Protein AF-0000000070936054 (afdb_homodimer)

pLDDT: mean 93.54, std 8.5, range [39.75, 98.81]

Organism: Ixodes scapularis (NCBI:txid6945)

Secondary structure (DSSP, 8-state):
-EEEEEEEE--SSEEEEEEEEEETTEEEEEEEEEEE--TTS-HHHHHHHHHHHHHHHHHHH--SEEEEE-----S-HHHHHHHHHHHHHHHHHHHHTT-EEEEE-HHHHHHHHHS-TT--HHHHHHHHHHHSTT-TT---HHHHHHHHHHHHHHHS---/-EEEEEEEE--SSEEEEEEEEEETTEEEEEEEEEEE--TTS-HHHHHHHHHHHHHHHHHHH--SEEEEE-----S-HHHHHHHHHHHHHHHHHHHHTT-EEEEE-HHHHHHHHHS-TT--HHHHHHHHHHHSTT-TT---HHHHHHHHHHHHHHHS---

Nearest PDB structures (foldseek):
  7xhj-assembly1_A  TM=9.547E-01  e=7.126E-17  Deinococcus radiodurans R1 = ATCC 13939 = DSM 20539
  6lw3-assembly1_B  TM=9.302E-01  e=5.783E-16  Pseudomonas aeruginosa
  6s16-assembly1_B  TM=9.308E-01  e=2.031E-15  Thermus thermophilus HB8
  4ep4-assembly1_B  TM=8.624E-01  e=2.290E-15  Thermus thermophilus HB8
  4ld0-assembly1_B  TM=9.092E-01  e=2.034E-13  Thermus thermophilus HB8

Solvent-accessible surface area (backbone atoms only — not comparable to full-atom values): 16355 Å² total; per-residue (Å²): 116,78,46,32,26,34,4,34,32,78,35,60,55,55,20,9,28,16,36,33,32,33,47,83,88,44,72,39,60,74,50,68,43,72,47,74,45,63,90,86,50,56,66,32,49,43,39,17,52,49,45,57,57,51,46,52,52,44,71,70,66,57,46,61,31,34,26,33,64,58,83,74,70,55,93,53,45,68,62,36,36,45,43,17,22,32,43,16,23,48,31,16,54,40,23,66,72,68,36,48,76,44,74,36,50,63,44,54,39,29,24,67,66,66,71,33,55,81,59,51,72,67,51,49,50,54,36,47,35,70,75,27,64,84,40,76,79,67,77,53,65,45,30,40,50,2,41,45,37,21,51,38,57,73,69,46,83,77,125,116,78,44,32,26,33,4,33,32,77,34,60,56,53,20,9,29,17,38,33,31,34,48,80,89,43,70,39,58,73,51,68,44,72,48,73,43,61,89,87,51,56,67,31,50,43,38,18,51,50,43,57,56,51,46,53,51,42,70,71,68,57,48,60,32,35,27,34,63,58,84,74,68,56,92,51,45,69,64,36,38,47,42,18,22,32,42,15,24,48,32,16,54,40,23,66,71,68,36,49,79,46,75,39,50,64,45,56,38,30,25,66,64,64,73,32,55,82,59,51,71,67,51,51,47,54,35,46,36,69,77,28,63,84,39,75,80,67,78,52,64,44,29,41,51,1,41,45,38,21,50,37,59,74,69,45,82,76,123

Foldseek 3Di:
DKAKEWFWEFDLAKIKIFIWIDDPHDIAGDDIDIDGDDPPDDSVVSLVSVLVVVLVVCVVPVHQAYEYEDDDCDPDNVRSVRSVSRVVSNVVSCVVSPHHYYYDYQQLLCCVQQVGSPDDLVSLLVSLCVRYPPSVPPDDSNNSSRSSRRVSVVVPPPD/DKAKEWFWEFDLAKIKIFIWIDDPHAIAGDDIDIDGDDPPDDSVVSLVSVLVVVLVVCVVPVGQAYEYEDDDCDPDNVRSVRSVSRVVSNVVSCVVSPHHYYYDYQQLLCCQQQVGSPDDLVSLLVSLCVRYPPSVPPDDSNNSSRSSRRVSVVVPPPD

InterPro domains:
  IPR002176 Crossover junction endodeoxyribonuclease RuvC [MF_00034] (3-156)
  IPR002176 Crossover junction endodeoxyribonuclease RuvC [PF02075] (5-152)
  IPR002176 Crossover junction endodeoxyribonuclease RuvC [PR00696] (6-19)
  IPR002176 Crossover junction endodeoxyribonuclease RuvC [PR00696] (63-79)
  IPR002176 Crossover junction endodeoxyribonuclease RuvC [PR00696] (85-101)
  IPR002176 Crossover junction endodeoxyribonuclease RuvC [PR00696] (109-128)
  IPR002176 Crossover junction endodeoxyribonuclease RuvC [PR00696] (141-153)
  IPR002176 Crossover junction endodeoxyribonuclease RuvC [PTHR30194] (3-158)
  IPR002176 Crossover junction endodeoxyribonuclease RuvC [TIGR00228] (5-153)
  IPR002176 Crossover junction endodeoxyribonuclease RuvC [cd16962] (5-154)
  IPR012337 Ribonuclease H-like superfamily [SSF53098] (3-156)
  IPR036397 Ribonuclease H superfamily [G3DSA:3.30.420.10] (3-158)

Radius of gyration: 21.55 Å; Cα contacts (8 Å, |Δi|>4): 686; chains: 2; bounding box: 37×68×38 Å

Sequence (318 aa):
VIMIVLGIDPALGSLGWAVVAKETAKLKYLASGIIKTNSKDEIHHRLAFINSTLEKVILEYQPNMAAIEETFVNTNSVTSLKLGYARGAIMSLIGRYNLGLREFKPNTVKKTVTGYGHAEKDQILHMIKLLLPGTSLITNSDEADSVAIAYTYLVTKNYVIMIVLGIDPALGSLGWAVVAKETAKLKYLASGIIKTNSKDEIHHRLAFINSTLEKVILEYQPNMAAIEETFVNTNSVTSLKLGYARGAIMSLIGRYNLGLREFKPNTVKKTVTGYGHAEKDQILHMIKLLLPGTSLITNSDEADSVAIAYTYLVTKNY

Structure (mmCIF, N/CA/C/O backbone):
data_AF-0000000070936054-model_v1
#
loop_
_entity.id
_entity.type
_entity.pdbx_description
1 polymer 'Crossover junction endodeoxyribonuclease ruvC, putative'
#
loop_
_atom_site.group_PDB
_atom_site.id
_atom_site.type_symbol
_atom_site.label_atom_id
_atom_site.label_alt_id
_atom_site.label_comp_id
_atom_site.label_asym_id
_atom_site.label_entity_id
_atom_site.label_seq_id
_atom_site.pdbx_PDB_ins_code
_atom_site.Cartn_x
_atom_site.Cartn_y
_atom_site.Cartn_z
_atom_site.occupancy
_atom_site.B_iso_or_equiv
_atom_site.auth_seq_id
_atom_site.auth_comp_id
_atom_site.auth_asym_id
_atom_site.auth_atom_id
_atom_site.pdbx_PDB_model_num
ATOM 1 N N . VAL A 1 1 ? -9.711 -27.719 10.695 1 72.56 1 VAL A N 1
ATOM 2 C CA . VAL A 1 1 ? -9.578 -26.266 10.773 1 72.56 1 VAL A CA 1
ATOM 3 C C . VAL A 1 1 ? -9.156 -25.703 9.414 1 72.56 1 VAL A C 1
ATOM 5 O O . VAL A 1 1 ? -8.227 -26.234 8.789 1 72.56 1 VAL A O 1
ATOM 8 N N . ILE A 1 2 ? -10.023 -24.875 8.688 1 90.38 2 ILE A N 1
ATOM 9 C CA . ILE A 1 2 ? -9.773 -24.359 7.348 1 90.38 2 ILE A CA 1
ATOM 10 C C . ILE A 1 2 ? -8.938 -23.094 7.434 1 90.38 2 ILE A C 1
ATOM 12 O O . ILE A 1 2 ? -9.227 -22.203 8.25 1 90.38 2 ILE A O 1
ATOM 16 N N . MET A 1 3 ? -7.789 -23.156 6.812 1 95.06 3 MET A N 1
ATOM 17 C CA . MET A 1 3 ? -6.953 -21.953 6.691 1 95.06 3 MET A CA 1
ATOM 18 C C . MET A 1 3 ? -7.105 -21.328 5.309 1 95.06 3 MET A C 1
ATOM 20 O O . MET A 1 3 ? -6.898 -22 4.293 1 95.06 3 MET A O 1
ATOM 24 N N . ILE A 1 4 ? -7.5 -20.078 5.266 1 97.75 4 ILE A N 1
ATOM 25 C CA . ILE A 1 4 ? -7.648 -19.359 4.008 1 97.75 4 ILE A CA 1
ATOM 26 C C . ILE A 1 4 ? -6.555 -18.297 3.887 1 97.75 4 ILE A C 1
ATOM 28 O O . ILE A 1 4 ? -6.375 -17.484 4.793 1 97.75 4 ILE A O 1
ATOM 32 N N . VAL A 1 5 ? -5.844 -18.328 2.789 1 98.25 5 VAL A N 1
ATOM 33 C CA . VAL A 1 5 ? -4.727 -17.422 2.578 1 98.25 5 VAL A CA 1
ATOM 34 C C . VAL A 1 5 ? -4.992 -16.547 1.349 1 98.25 5 VAL A C 1
ATOM 36 O O . VAL A 1 5 ? -5.465 -17.047 0.323 1 98.25 5 VAL A O 1
ATOM 39 N N . LEU A 1 6 ? -4.742 -15.266 1.523 1 98.81 6 LEU A N 1
ATOM 40 C CA . LEU A 1 6 ? -4.773 -14.312 0.42 1 98.81 6 LEU A CA 1
ATOM 41 C C . LEU A 1 6 ? -3.369 -14.039 -0.105 1 98.81 6 LEU A C 1
ATOM 43 O O . LEU A 1 6 ? -2.555 -13.414 0.579 1 98.81 6 LEU A O 1
ATOM 47 N N . GLY A 1 7 ? -3.023 -14.586 -1.273 1 98.69 7 GLY A N 1
ATOM 48 C CA . GLY A 1 7 ? -1.787 -14.258 -1.965 1 98.69 7 GLY A CA 1
ATOM 49 C C . GLY A 1 7 ? -1.9 -13.016 -2.836 1 98.69 7 GLY A C 1
ATOM 50 O O . GLY A 1 7 ? -2.865 -12.867 -3.588 1 98.69 7 GLY A O 1
ATOM 51 N N . ILE A 1 8 ? -0.893 -12.141 -2.746 1 98.69 8 ILE A N 1
ATOM 52 C CA . ILE A 1 8 ? -0.946 -10.883 -3.488 1 98.69 8 ILE A CA 1
ATOM 53 C C . ILE A 1 8 ? 0.376 -10.656 -4.219 1 98.69 8 ILE A C 1
ATOM 55 O O . ILE A 1 8 ? 1.45 -10.859 -3.645 1 98.69 8 ILE A O 1
ATOM 59 N N . ASP A 1 9 ? 0.354 -10.359 -5.43 1 96.69 9 ASP A N 1
ATOM 60 C CA . ASP A 1 9 ? 1.466 -9.844 -6.227 1 96.69 9 ASP A CA 1
ATOM 61 C C . ASP A 1 9 ? 1.307 -8.352 -6.492 1 96.69 9 ASP A C 1
ATOM 63 O O . ASP A 1 9 ? 0.718 -7.953 -7.5 1 96.69 9 ASP A O 1
ATOM 67 N N . PRO A 1 10 ? 1.955 -7.566 -5.617 1 96.25 10 PRO A N 1
ATOM 68 C CA . PRO A 1 10 ? 1.694 -6.125 -5.656 1 96.25 10 PRO A CA 1
ATOM 69 C C . PRO A 1 10 ? 2.242 -5.457 -6.914 1 96.25 10 PRO A C 1
ATOM 71 O O . PRO A 1 10 ? 3.381 -5.723 -7.312 1 96.25 10 PRO A O 1
ATOM 74 N N . ALA A 1 11 ? 1.429 -4.594 -7.508 1 93.25 11 ALA A N 1
ATOM 75 C CA . ALA A 1 11 ? 1.796 -3.76 -8.648 1 93.25 11 ALA A CA 1
ATOM 76 C C . ALA A 1 11 ? 0.828 -2.592 -8.812 1 93.25 11 ALA A C 1
ATOM 78 O O . ALA A 1 11 ? -0.365 -2.721 -8.523 1 93.25 11 ALA A O 1
ATOM 79 N N . LEU A 1 12 ? 1.423 -1.539 -9.32 1 94.19 12 LEU A N 1
ATOM 80 C CA . LEU A 1 12 ? 0.563 -0.38 -9.539 1 94.19 12 LEU A CA 1
ATOM 81 C C . LEU A 1 12 ? -0.293 -0.56 -10.789 1 94.19 12 LEU A C 1
ATOM 83 O O . LEU A 1 12 ? -1.483 -0.239 -10.781 1 94.19 12 LEU A O 1
ATOM 87 N N . GLY A 1 13 ? 0.263 -1.124 -11.805 1 94.94 13 GLY A N 1
ATOM 88 C CA . GLY A 1 13 ? -0.429 -1.228 -13.078 1 94.94 13 GLY A CA 1
ATOM 89 C C . GLY A 1 13 ? -1.352 -2.428 -13.164 1 94.94 13 GLY A C 1
ATOM 90 O O . GLY A 1 13 ? -2.461 -2.33 -13.695 1 94.94 13 GLY A O 1
ATOM 91 N N . SER A 1 14 ? -0.871 -3.553 -12.672 1 96.25 14 SER A N 1
ATOM 92 C CA . SER A 1 14 ? -1.622 -4.805 -12.719 1 96.25 14 SER A CA 1
ATOM 93 C C . SER A 1 14 ? -1.33 -5.672 -11.5 1 96.25 14 SER A C 1
ATOM 95 O O . SER A 1 14 ? -0.383 -6.457 -11.5 1 96.25 14 SER A O 1
ATOM 97 N N . LEU A 1 15 ? -2.186 -5.629 -10.492 1 97.38 15 LEU A N 1
ATOM 98 C CA . LEU A 1 15 ? -2.01 -6.379 -9.25 1 97.38 15 LEU A CA 1
ATOM 99 C C . LEU A 1 15 ? -2.713 -7.73 -9.336 1 97.38 15 LEU A C 1
ATOM 101 O O . LEU A 1 15 ? -3.895 -7.801 -9.688 1 97.38 15 LEU A O 1
ATOM 105 N N . GLY A 1 16 ? -1.988 -8.781 -9.047 1 98 16 GLY A N 1
ATOM 106 C CA . GLY A 1 16 ? -2.59 -10.102 -8.953 1 98 16 GLY A CA 1
ATOM 107 C C . GLY A 1 16 ? -2.984 -10.477 -7.535 1 98 16 GLY A C 1
ATOM 108 O O . GLY A 1 16 ? -2.293 -10.125 -6.578 1 98 16 GLY A O 1
ATOM 109 N N . TRP A 1 17 ? -4.117 -11.18 -7.395 1 98.75 17 TRP A N 1
ATOM 110 C CA . TRP A 1 17 ? -4.535 -11.703 -6.102 1 98.75 17 TRP A CA 1
ATOM 111 C C . TRP A 1 17 ? -5.121 -13.109 -6.254 1 98.75 17 TRP A C 1
ATOM 113 O O . TRP A 1 17 ? -5.598 -13.477 -7.328 1 98.75 17 TRP A O 1
ATOM 123 N N . ALA A 1 18 ? -4.984 -13.906 -5.188 1 98.75 18 ALA A N 1
ATOM 124 C CA . ALA A 1 18 ? -5.539 -15.258 -5.168 1 98.75 18 ALA A CA 1
ATOM 125 C C . ALA A 1 18 ? -5.926 -15.672 -3.75 1 98.75 18 ALA A C 1
ATOM 127 O O . ALA A 1 18 ? -5.246 -15.32 -2.785 1 98.75 18 ALA A O 1
ATOM 128 N N . VAL A 1 19 ? -7.02 -16.344 -3.635 1 98.69 19 VAL A N 1
ATOM 129 C CA . VAL A 1 19 ? -7.465 -16.922 -2.373 1 98.69 19 VAL A CA 1
ATOM 130 C C . VAL A 1 19 ? -7.406 -18.453 -2.455 1 98.69 19 VAL A C 1
ATOM 132 O O . VAL A 1 19 ? -8.039 -19.062 -3.322 1 98.69 19 VAL A O 1
ATOM 135 N N . VAL A 1 20 ? -6.613 -19.031 -1.619 1 98.12 20 VAL A N 1
ATOM 136 C CA . VAL A 1 20 ? -6.43 -20.484 -1.549 1 98.12 20 VAL A CA 1
ATOM 137 C C . VAL A 1 20 ? -6.668 -20.953 -0.12 1 98.12 20 VAL A C 1
ATOM 139 O O . VAL A 1 20 ? -6.266 -20.297 0.84 1 98.12 20 VAL A O 1
ATOM 142 N N . ALA A 1 21 ? -7.281 -22.078 -0.031 1 97.31 21 ALA A N 1
ATOM 143 C CA . ALA A 1 21 ? -7.59 -22.641 1.284 1 97.31 21 ALA A CA 1
ATOM 144 C C . ALA A 1 21 ? -6.891 -23.984 1.491 1 97.31 21 ALA A C 1
ATOM 146 O O . ALA A 1 21 ? -6.523 -24.656 0.523 1 97.31 21 ALA A O 1
ATOM 147 N N . LYS A 1 22 ? -6.664 -24.219 2.686 1 95.38 22 LYS A N 1
ATOM 148 C CA . LYS A 1 22 ? -6.203 -25.531 3.105 1 95.38 22 LYS A CA 1
ATOM 149 C C . LYS A 1 22 ? -7.129 -26.125 4.16 1 95.38 22 LYS A C 1
ATOM 151 O O . LYS A 1 22 ? -7.363 -25.516 5.207 1 95.38 22 LYS A O 1
ATOM 156 N N . GLU A 1 23 ? -7.703 -27.203 3.781 1 91.62 23 GLU A N 1
ATOM 157 C CA . GLU A 1 23 ? -8.523 -28 4.684 1 91.62 23 GLU A CA 1
ATOM 158 C C . GLU A 1 23 ? -7.879 -29.359 4.957 1 91.62 23 GLU A C 1
ATOM 160 O O . GLU A 1 23 ? -7.734 -30.172 4.047 1 91.62 23 GLU A O 1
ATOM 165 N N . THR A 1 24 ? -7.652 -29.547 6.223 1 86.56 24 THR A N 1
ATOM 166 C CA . THR A 1 24 ? -6.914 -30.75 6.594 1 86.56 24 THR A CA 1
ATOM 167 C C . THR A 1 24 ? -5.629 -30.859 5.785 1 86.56 24 THR A C 1
ATOM 169 O O . THR A 1 24 ? -4.699 -30.062 5.965 1 86.56 24 THR A O 1
ATOM 172 N N . ALA A 1 25 ? -5.422 -31.562 4.832 1 83.44 25 ALA A N 1
ATOM 173 C CA . ALA A 1 25 ? -4.188 -31.703 4.066 1 83.44 25 ALA A CA 1
ATOM 174 C C . ALA A 1 25 ? -4.418 -31.406 2.588 1 83.44 25 ALA A C 1
ATOM 176 O O . ALA A 1 25 ? -3.494 -31.5 1.777 1 83.44 25 ALA A O 1
ATOM 177 N N . LYS A 1 26 ? -5.574 -30.938 2.412 1 92.12 26 LYS A N 1
ATOM 178 C CA . LYS A 1 26 ? -5.895 -30.703 1.007 1 92.12 26 LYS A CA 1
ATOM 179 C C . LYS A 1 26 ? -5.945 -29.219 0.692 1 92.12 26 LYS A C 1
ATOM 181 O O . LYS A 1 26 ? -6.551 -28.438 1.434 1 92.12 26 LYS A O 1
ATOM 186 N N . LEU A 1 27 ? -5.348 -28.844 -0.36 1 95.5 27 LEU A N 1
ATOM 187 C CA . LEU A 1 27 ? -5.375 -27.469 -0.847 1 95.5 27 LEU A CA 1
ATOM 188 C C . LEU A 1 27 ? -6.547 -27.25 -1.797 1 95.5 27 LEU A C 1
ATOM 190 O O . LEU A 1 27 ? -6.863 -28.125 -2.607 1 95.5 27 LEU A O 1
ATOM 194 N N . LYS A 1 28 ? -7.141 -26.109 -1.653 1 95.88 28 LYS A N 1
ATOM 195 C CA . LYS A 1 28 ? -8.273 -25.766 -2.508 1 95.88 28 LYS A CA 1
ATOM 196 C C . LYS A 1 28 ? -8.141 -24.344 -3.055 1 95.88 28 LYS A C 1
ATOM 198 O O . LYS A 1 28 ? -7.984 -23.391 -2.291 1 95.88 28 LYS A O 1
ATOM 203 N N . TYR A 1 29 ? -8.203 -24.297 -4.355 1 97.38 29 TYR A N 1
ATOM 204 C CA . TYR A 1 29 ? -8.297 -23.016 -5.031 1 97.38 29 TYR A CA 1
ATOM 205 C C . TYR A 1 29 ? -9.695 -22.438 -4.91 1 97.38 29 TYR A C 1
ATOM 207 O O . TYR A 1 29 ? -10.68 -23.109 -5.23 1 97.38 29 TYR A O 1
ATOM 215 N N . LEU A 1 30 ? -9.805 -21.203 -4.438 1 97.69 30 LEU A N 1
ATOM 216 C CA . LEU A 1 30 ? -11.125 -20.609 -4.262 1 97.69 30 LEU A CA 1
ATOM 217 C C . LEU A 1 30 ? -11.398 -19.562 -5.344 1 97.69 30 LEU A C 1
ATOM 219 O O . LEU A 1 30 ? -12.453 -19.609 -5.988 1 97.69 30 LEU A O 1
ATOM 223 N N . ALA A 1 31 ? -10.5 -18.641 -5.535 1 98.25 31 ALA A N 1
ATOM 224 C CA . ALA A 1 31 ? -10.672 -17.578 -6.527 1 98.25 31 ALA A CA 1
ATOM 225 C C . ALA A 1 31 ? -9.367 -16.812 -6.75 1 98.25 31 ALA A C 1
ATOM 227 O O . ALA A 1 31 ? -8.461 -16.875 -5.914 1 98.25 31 ALA A O 1
ATOM 228 N N . SER A 1 32 ? -9.289 -16.188 -7.836 1 98.44 32 SER A N 1
ATOM 229 C CA . SER A 1 32 ? -8.18 -15.281 -8.133 1 98.44 32 SER A CA 1
ATOM 230 C C . SER A 1 32 ? -8.586 -14.242 -9.172 1 98.44 32 SER A C 1
ATOM 232 O O . SER A 1 32 ? -9.648 -14.344 -9.781 1 98.44 32 SER A O 1
ATOM 234 N N . GLY A 1 33 ? -7.746 -13.25 -9.32 1 98 33 GLY A N 1
ATOM 235 C CA . GLY A 1 33 ? -8.023 -12.219 -10.305 1 98 33 GLY A CA 1
ATOM 236 C C . GLY A 1 33 ? -6.922 -11.18 -10.422 1 98 33 GLY A C 1
ATOM 237 O O . GLY A 1 33 ? -5.859 -11.336 -9.812 1 98 33 GLY A O 1
ATOM 238 N N . ILE A 1 34 ? -7.164 -10.188 -11.281 1 98.06 34 ILE A N 1
ATOM 239 C CA . ILE A 1 34 ? -6.238 -9.086 -11.516 1 98.06 34 ILE A CA 1
ATOM 240 C C . ILE A 1 34 ? -6.965 -7.754 -11.328 1 98.06 34 ILE A C 1
ATOM 242 O O . ILE A 1 34 ? -8.141 -7.625 -11.672 1 98.06 34 ILE A O 1
ATOM 246 N N . ILE A 1 35 ? -6.277 -6.887 -10.734 1 98.25 35 ILE A N 1
ATOM 247 C CA . ILE A 1 35 ? -6.742 -5.508 -10.625 1 98.25 35 ILE A CA 1
ATOM 248 C C . ILE A 1 35 ? -5.898 -4.602 -11.516 1 98.25 35 ILE A C 1
ATOM 250 O O . ILE A 1 35 ? -4.727 -4.348 -11.219 1 98.25 35 ILE A O 1
ATOM 254 N N . LYS A 1 36 ? -6.492 -4.066 -12.555 1 97.88 36 LYS A N 1
ATOM 255 C CA . LYS A 1 36 ? -5.785 -3.211 -13.5 1 97.88 36 LYS A CA 1
ATOM 256 C C . LYS A 1 36 ? -6.133 -1.742 -13.281 1 97.88 36 LYS A C 1
ATOM 258 O O . LYS A 1 36 ? -7.305 -1.394 -13.125 1 97.88 36 LYS A O 1
ATOM 263 N N . THR A 1 37 ? -5.094 -0.997 -13.227 1 97.56 37 THR A N 1
ATOM 264 C CA . THR A 1 37 ? -5.336 0.438 -13.125 1 97.56 37 THR A CA 1
ATOM 265 C C . THR A 1 37 ? -4.992 1.14 -14.438 1 97.56 37 THR A C 1
ATOM 267 O O . THR A 1 37 ? -4.281 0.582 -15.273 1 97.56 37 THR A O 1
ATOM 270 N N . ASN A 1 38 ? -5.586 2.326 -14.602 1 96.94 38 ASN A N 1
ATOM 271 C CA . ASN A 1 38 ? -5.324 3.17 -15.758 1 96.94 38 ASN A CA 1
ATOM 272 C C . ASN A 1 38 ? -4.215 4.18 -15.477 1 96.94 38 ASN A C 1
ATOM 274 O O . ASN A 1 38 ? -4.344 5.02 -14.586 1 96.94 38 ASN A O 1
ATOM 278 N N . SER A 1 39 ? -3.086 4.133 -16.328 1 94.25 39 SER A N 1
ATOM 279 C CA . SER A 1 39 ? -1.909 4.965 -16.094 1 94.25 39 SER A CA 1
ATOM 280 C C . SER A 1 39 ? -2.244 6.445 -16.234 1 94.25 39 SER A C 1
ATOM 282 O O . SER A 1 39 ? -1.474 7.301 -15.789 1 94.25 39 SER A O 1
ATOM 284 N N . LYS A 1 40 ? -3.402 6.84 -16.766 1 96.19 40 LYS A N 1
ATOM 285 C CA . LYS A 1 40 ? -3.807 8.234 -16.938 1 96.19 40 LYS A CA 1
ATOM 286 C C . LYS A 1 40 ? -4.441 8.789 -15.672 1 96.19 40 LYS A C 1
ATOM 288 O O . LYS A 1 40 ? -4.578 10.008 -15.523 1 96.19 40 LYS A O 1
ATOM 293 N N . ASP A 1 41 ? -4.891 7.852 -14.789 1 96.94 41 ASP A N 1
ATOM 294 C CA . ASP A 1 41 ? -5.508 8.281 -13.539 1 96.94 41 ASP A CA 1
ATOM 295 C C . ASP A 1 41 ? -4.453 8.742 -12.539 1 96.94 41 ASP A C 1
ATOM 297 O O . ASP A 1 41 ? -3.311 8.289 -12.578 1 96.94 41 ASP A O 1
ATOM 301 N N . GLU A 1 42 ? -4.891 9.641 -11.719 1 96.62 42 GLU A N 1
ATOM 302 C CA . GLU A 1 42 ? -3.994 10.07 -10.648 1 96.62 42 GLU A CA 1
ATOM 303 C C . GLU A 1 42 ? -3.623 8.906 -9.734 1 96.62 42 GLU A C 1
ATOM 305 O O . GLU A 1 42 ? -4.453 8.031 -9.469 1 96.62 42 GLU A O 1
ATOM 310 N N . ILE A 1 43 ? -2.441 8.953 -9.195 1 96.25 43 ILE A N 1
ATOM 311 C CA . ILE A 1 43 ? -1.854 7.836 -8.469 1 96.25 43 ILE A CA 1
ATOM 312 C C . ILE A 1 43 ? -2.713 7.504 -7.25 1 96.25 43 ILE A C 1
ATOM 314 O O . ILE A 1 43 ? -2.938 6.328 -6.941 1 96.25 43 ILE A O 1
ATOM 318 N N . HIS A 1 44 ? -3.209 8.5 -6.547 1 98.06 44 HIS A N 1
ATOM 319 C CA . HIS A 1 44 ? -3.98 8.227 -5.34 1 98.06 44 HIS A CA 1
ATOM 320 C C . HIS A 1 44 ? -5.312 7.562 -5.676 1 98.06 44 HIS A C 1
ATOM 322 O O . HIS A 1 44 ? -5.82 6.754 -4.898 1 98.06 44 HIS A O 1
ATOM 328 N N . HIS A 1 45 ? -5.906 7.852 -6.875 1 98.12 45 HIS A N 1
ATOM 329 C CA . HIS A 1 45 ? -7.117 7.168 -7.312 1 98.12 45 HIS A CA 1
ATOM 330 C C . HIS A 1 45 ? -6.828 5.719 -7.691 1 98.12 45 HIS A C 1
ATOM 332 O O . HIS A 1 45 ? -7.641 4.828 -7.426 1 98.12 45 HIS A O 1
ATOM 338 N N . ARG A 1 46 ? -5.715 5.543 -8.336 1 98.38 46 ARG A N 1
ATOM 339 C CA . ARG A 1 46 ? -5.316 4.188 -8.703 1 98.38 46 ARG A CA 1
ATOM 340 C C . ARG A 1 46 ? -5.129 3.32 -7.465 1 98.38 46 ARG A C 1
ATOM 342 O O . ARG A 1 46 ? -5.609 2.184 -7.418 1 98.38 46 ARG A O 1
ATOM 349 N N . LEU A 1 47 ? -4.465 3.84 -6.496 1 98.62 47 LEU A N 1
ATOM 350 C CA . LEU A 1 47 ? -4.207 3.107 -5.258 1 98.62 47 LEU A CA 1
ATOM 351 C C . LEU A 1 47 ? -5.508 2.842 -4.504 1 98.62 47 LEU A C 1
ATOM 353 O O . LEU A 1 47 ? -5.688 1.765 -3.932 1 98.62 47 LEU A O 1
ATOM 357 N N . ALA A 1 48 ? -6.387 3.826 -4.48 1 98.62 48 ALA A N 1
ATOM 358 C CA . ALA A 1 48 ? -7.691 3.646 -3.844 1 98.62 48 ALA A CA 1
ATOM 359 C C . ALA A 1 48 ? -8.5 2.557 -4.543 1 98.62 48 ALA A C 1
ATOM 361 O O . ALA A 1 48 ? -9.188 1.769 -3.889 1 98.62 48 ALA A O 1
ATOM 362 N N . PHE A 1 49 ? -8.453 2.551 -5.863 1 98.69 49 PHE A N 1
ATOM 363 C CA . PHE A 1 49 ? -9.156 1.541 -6.641 1 98.69 49 PHE A CA 1
ATOM 364 C C . PHE A 1 49 ? -8.641 0.146 -6.312 1 98.69 49 PHE A C 1
ATOM 366 O O . PHE A 1 49 ? -9.43 -0.777 -6.094 1 98.69 49 PHE A O 1
ATOM 373 N N . ILE A 1 50 ? -7.336 0.035 -6.199 1 98.56 50 ILE A N 1
ATOM 374 C CA . ILE A 1 50 ? -6.723 -1.237 -5.836 1 98.56 50 ILE A CA 1
ATOM 375 C C . ILE A 1 50 ? -7.23 -1.678 -4.461 1 98.56 50 ILE A C 1
ATOM 377 O O . ILE A 1 50 ? -7.715 -2.801 -4.305 1 98.56 50 ILE A O 1
ATOM 381 N N . ASN A 1 51 ? -7.172 -0.849 -3.496 1 98.69 51 ASN A N 1
ATOM 382 C CA . ASN A 1 51 ? -7.562 -1.183 -2.131 1 98.69 51 ASN A CA 1
ATOM 383 C C . ASN A 1 51 ? -9.047 -1.522 -2.037 1 98.69 51 ASN A C 1
ATOM 385 O O . ASN A 1 51 ? -9.43 -2.467 -1.345 1 98.69 51 ASN A O 1
ATOM 389 N N . SER A 1 52 ? -9.836 -0.687 -2.719 1 98.5 52 SER A N 1
ATOM 390 C CA . SER A 1 52 ? -11.266 -0.933 -2.652 1 98.5 52 SER A CA 1
ATOM 391 C C . SER A 1 52 ? -11.625 -2.285 -3.26 1 98.5 52 SER A C 1
ATOM 393 O O . SER A 1 52 ? -12.5 -2.99 -2.75 1 98.5 52 SER A O 1
ATOM 395 N N . THR A 1 53 ? -10.984 -2.672 -4.391 1 98.56 53 THR A N 1
ATOM 396 C CA . THR A 1 53 ? -11.234 -3.951 -5.047 1 98.56 53 THR A CA 1
ATOM 397 C C . THR A 1 53 ? -10.742 -5.109 -4.18 1 98.56 53 THR A C 1
ATOM 399 O O . THR A 1 53 ? -11.453 -6.102 -4.004 1 98.56 53 THR A O 1
ATOM 402 N N . LEU A 1 54 ? -9.539 -4.934 -3.562 1 98.62 54 LEU A N 1
ATOM 403 C CA . LEU A 1 54 ? -8.984 -5.984 -2.717 1 98.62 54 LEU A CA 1
ATOM 404 C C . LEU A 1 54 ? -9.797 -6.141 -1.437 1 98.62 54 LEU A C 1
ATOM 406 O O . LEU A 1 54 ? -9.93 -7.25 -0.911 1 98.62 54 LEU A O 1
ATOM 410 N N . GLU A 1 55 ? -10.297 -5.066 -0.97 1 98.69 55 GLU A N 1
ATOM 411 C CA . GLU A 1 55 ? -11.133 -5.098 0.226 1 98.69 55 GLU A CA 1
ATOM 412 C C . GLU A 1 55 ? -12.359 -5.988 0.023 1 98.69 55 GLU A C 1
ATOM 414 O O . GLU A 1 55 ? -12.766 -6.715 0.933 1 98.69 55 GLU A O 1
ATOM 419 N N . LYS A 1 56 ? -13.016 -5.906 -1.136 1 98.75 56 LYS A N 1
ATOM 420 C CA . LYS A 1 56 ? -14.148 -6.773 -1.445 1 98.75 56 LYS A CA 1
ATOM 421 C C . LYS A 1 56 ? -13.758 -8.242 -1.339 1 98.75 56 LYS A C 1
ATOM 423 O O . LYS A 1 56 ? -14.547 -9.07 -0.87 1 98.75 56 LYS A O 1
ATOM 428 N N . VAL A 1 57 ? -12.539 -8.57 -1.804 1 98.75 57 VAL A N 1
ATOM 429 C CA . VAL A 1 57 ? -12.039 -9.938 -1.73 1 98.75 57 VAL A CA 1
ATOM 430 C C . VAL A 1 57 ? -11.883 -10.352 -0.27 1 98.75 57 VAL A C 1
ATOM 432 O O . VAL A 1 57 ? -12.289 -11.453 0.119 1 98.75 57 VAL A O 1
ATOM 435 N N . ILE A 1 58 ? -11.32 -9.5 0.598 1 98.75 58 ILE A N 1
ATOM 436 C CA . ILE A 1 58 ? -11.094 -9.781 2.01 1 98.75 58 ILE A CA 1
ATOM 437 C C . ILE A 1 58 ? -12.43 -10 2.719 1 98.75 58 ILE A C 1
ATOM 439 O O . ILE A 1 58 ? -12.57 -10.93 3.512 1 98.75 58 ILE A O 1
ATOM 443 N N . LEU A 1 59 ? -13.383 -9.102 2.369 1 98.62 59 LEU A N 1
ATOM 444 C CA . LEU A 1 59 ? -14.688 -9.188 3.02 1 98.62 59 LEU A CA 1
ATOM 445 C C . LEU A 1 59 ? -15.438 -10.43 2.574 1 98.62 59 LEU A C 1
ATOM 447 O O . LEU A 1 59 ? -16.156 -11.047 3.369 1 98.62 59 LEU A O 1
ATOM 451 N N . GLU A 1 60 ? -15.25 -10.836 1.356 1 98.56 60 GLU A N 1
ATOM 452 C CA . GLU A 1 60 ? -15.969 -11.977 0.793 1 98.56 60 GLU A CA 1
ATOM 453 C C . GLU A 1 60 ? -15.406 -13.297 1.322 1 98.56 60 GLU A C 1
ATOM 455 O O . GLU A 1 60 ? -16.156 -14.188 1.704 1 98.56 60 GLU A O 1
ATOM 460 N N . TYR A 1 61 ? -14.086 -13.438 1.381 1 98.25 61 TYR A N 1
ATOM 461 C CA . TYR A 1 61 ? -13.484 -14.742 1.637 1 98.25 61 TYR A CA 1
ATOM 462 C C . TYR A 1 61 ? -12.961 -14.836 3.062 1 98.25 61 TYR A C 1
ATOM 464 O O . TYR A 1 61 ? -12.656 -15.922 3.555 1 98.25 61 TYR A O 1
ATOM 472 N N . GLN A 1 62 ? -12.789 -13.617 3.717 1 97.94 62 GLN A N 1
ATOM 473 C CA . GLN A 1 62 ? -12.336 -13.531 5.102 1 97.94 62 GLN A CA 1
ATOM 474 C C . GLN A 1 62 ? -11.086 -14.367 5.324 1 97.94 62 GLN A C 1
ATOM 476 O O . GLN A 1 62 ? -11.062 -15.25 6.191 1 97.94 62 GLN A O 1
ATOM 481 N N . PRO A 1 63 ? -10.008 -14.047 4.574 1 98.31 63 PRO A N 1
ATOM 482 C CA . PRO A 1 63 ? -8.773 -14.812 4.766 1 98.31 63 PRO A CA 1
ATOM 483 C C . PRO A 1 63 ? -8.219 -14.688 6.184 1 98.31 63 PRO A C 1
ATOM 485 O O . PRO A 1 63 ? -8.469 -13.688 6.863 1 98.31 63 PRO A O 1
ATOM 488 N N . ASN A 1 64 ? -7.449 -15.727 6.59 1 96.69 64 ASN A N 1
ATOM 489 C CA . ASN A 1 64 ? -6.77 -15.727 7.879 1 96.69 64 ASN A CA 1
ATOM 490 C C . ASN A 1 64 ? -5.441 -14.984 7.812 1 96.69 64 ASN A C 1
ATOM 492 O O . ASN A 1 64 ? -5.004 -14.391 8.797 1 96.69 64 ASN A O 1
ATOM 496 N N . MET A 1 65 ? -4.836 -15.055 6.645 1 97.19 65 MET A N 1
ATOM 497 C CA . MET A 1 65 ? -3.492 -14.531 6.418 1 97.19 65 MET A CA 1
ATOM 498 C C . MET A 1 65 ? -3.359 -13.961 5.008 1 97.19 65 MET A C 1
ATOM 500 O O . MET A 1 65 ? -4.07 -14.391 4.094 1 97.19 65 MET A O 1
ATOM 504 N N . ALA A 1 66 ? -2.518 -13.008 4.906 1 98.56 66 ALA A N 1
ATOM 505 C CA . ALA A 1 66 ? -2.084 -12.539 3.594 1 98.56 66 ALA A CA 1
ATOM 506 C C . ALA A 1 66 ? -0.61 -12.859 3.357 1 98.56 66 ALA A C 1
ATOM 508 O O . ALA A 1 66 ? 0.181 -12.906 4.305 1 98.56 66 ALA A O 1
ATOM 509 N N . ALA A 1 67 ? -0.274 -13.094 2.164 1 98.38 67 ALA A N 1
ATOM 510 C CA . ALA A 1 67 ? 1.105 -13.352 1.759 1 98.38 67 ALA A CA 1
ATOM 511 C C . ALA A 1 67 ? 1.487 -12.5 0.548 1 98.38 67 ALA A C 1
ATOM 513 O O . ALA A 1 67 ? 0.688 -12.336 -0.375 1 98.38 67 ALA A O 1
ATOM 514 N N . ILE A 1 68 ? 2.693 -11.945 0.564 1 97.81 68 ILE A N 1
ATOM 515 C CA . ILE A 1 68 ? 3.189 -11.133 -0.545 1 97.81 68 ILE A CA 1
ATOM 516 C C . ILE A 1 68 ? 4.656 -11.461 -0.807 1 97.81 68 ILE A C 1
ATOM 518 O O . ILE A 1 68 ? 5.348 -12 0.066 1 97.81 68 ILE A O 1
ATOM 522 N N . GLU A 1 69 ? 5.098 -11.102 -1.985 1 94.44 69 GLU A N 1
ATOM 523 C CA . GLU A 1 69 ? 6.52 -11.242 -2.277 1 94.44 69 GLU A CA 1
ATOM 524 C C . GLU A 1 69 ? 7.316 -10.07 -1.718 1 94.44 69 GLU A C 1
ATOM 526 O O . GLU A 1 69 ? 6.844 -8.93 -1.73 1 94.44 69 GLU A O 1
ATOM 531 N N . GLU A 1 70 ? 8.516 -10.383 -1.313 1 91.94 70 GLU A N 1
ATOM 532 C CA . GLU A 1 70 ? 9.43 -9.328 -0.866 1 91.94 70 GLU A CA 1
ATOM 533 C C . GLU A 1 70 ? 9.883 -8.453 -2.033 1 91.94 70 GLU A C 1
ATOM 535 O O . GLU A 1 70 ? 10 -8.938 -3.162 1 91.94 70 GLU A O 1
ATOM 540 N N . THR A 1 71 ? 10.008 -7.156 -1.743 1 84.12 71 THR A N 1
ATOM 541 C CA . THR A 1 71 ? 10.461 -6.215 -2.76 1 84.12 71 THR A CA 1
ATOM 542 C C . THR A 1 71 ? 11.883 -5.742 -2.459 1 84.12 71 THR A C 1
ATOM 544 O O . THR A 1 71 ? 12.242 -5.543 -1.297 1 84.12 71 THR A O 1
ATOM 547 N N . PHE A 1 72 ? 12.688 -5.785 -3.561 1 76.44 72 PHE A N 1
ATOM 548 C CA . PHE A 1 72 ? 14.039 -5.258 -3.439 1 76.44 72 PHE A CA 1
ATOM 549 C C . PHE A 1 72 ? 14.203 -4 -4.281 1 76.44 72 PHE A C 1
ATOM 551 O O . PHE A 1 72 ? 13.453 -3.779 -5.234 1 76.44 72 PHE A O 1
ATOM 558 N N . VAL A 1 73 ? 14.852 -3.037 -3.699 1 66.69 73 VAL A N 1
ATOM 559 C CA . VAL A 1 73 ? 15.086 -1.781 -4.402 1 66.69 73 VAL A CA 1
ATOM 560 C C . VAL A 1 73 ? 16.094 -1.999 -5.531 1 66.69 73 VAL A C 1
ATOM 562 O O . VAL A 1 73 ? 17.188 -2.502 -5.301 1 66.69 73 VAL A O 1
ATOM 565 N N . ASN A 1 74 ? 15.477 -1.984 -6.816 1 65.88 74 ASN A N 1
ATOM 566 C CA . ASN A 1 74 ? 16.375 -2.037 -7.969 1 65.88 74 ASN A CA 1
ATOM 567 C C . ASN A 1 74 ? 17.031 -0.685 -8.227 1 65.88 74 ASN A C 1
ATOM 569 O O . ASN A 1 74 ? 16.766 0.286 -7.516 1 65.88 74 ASN A O 1
ATOM 573 N N . THR A 1 75 ? 17.875 -0.749 -9.234 1 65.06 75 THR A N 1
ATOM 574 C CA . THR A 1 75 ? 18.672 0.417 -9.594 1 65.06 75 THR A CA 1
ATOM 575 C C . THR A 1 75 ? 17.781 1.55 -10.094 1 65.06 75 THR A C 1
ATOM 577 O O . THR A 1 75 ? 18.156 2.723 -10.016 1 65.06 75 THR A O 1
ATOM 580 N N . ASN A 1 76 ? 16.531 1.082 -10.57 1 76.25 76 ASN A N 1
ATOM 581 C CA . ASN A 1 76 ? 15.648 2.146 -11.031 1 76.25 76 ASN A CA 1
ATOM 582 C C . ASN A 1 76 ? 14.797 2.703 -9.891 1 76.25 76 ASN A C 1
ATOM 584 O O . ASN A 1 76 ? 13.781 2.111 -9.523 1 76.25 76 ASN A O 1
ATOM 588 N N . SER A 1 77 ? 15.141 3.814 -9.539 1 74.75 77 SER A N 1
ATOM 589 C CA . SER A 1 77 ? 14.609 4.402 -8.312 1 74.75 77 SER A CA 1
ATOM 590 C C . SER A 1 77 ? 13.141 4.781 -8.469 1 74.75 77 SER A C 1
ATOM 592 O O . SER A 1 77 ? 12.352 4.613 -7.543 1 74.75 77 SER A O 1
ATOM 594 N N . VAL A 1 78 ? 12.641 5.234 -9.734 1 76.25 78 VAL A N 1
ATOM 595 C CA . VAL A 1 78 ? 11.266 5.707 -9.922 1 76.25 78 VAL A CA 1
ATOM 596 C C . VAL A 1 78 ? 10.305 4.52 -9.898 1 76.25 78 VAL A C 1
ATOM 598 O O . VAL A 1 78 ? 9.258 4.578 -9.25 1 76.25 78 VAL A O 1
ATOM 601 N N . THR A 1 79 ? 10.664 3.473 -10.594 1 79.25 79 THR A N 1
ATOM 602 C CA . THR A 1 79 ? 9.828 2.279 -10.617 1 79.25 79 THR A CA 1
ATOM 603 C C . THR A 1 79 ? 9.734 1.651 -9.227 1 79.25 79 THR A C 1
ATOM 605 O O . THR A 1 79 ? 8.664 1.177 -8.828 1 79.25 79 THR A O 1
ATOM 608 N N . SER A 1 80 ? 10.844 1.688 -8.57 1 83.69 80 SER A N 1
ATOM 609 C CA . SER A 1 80 ? 10.883 1.14 -7.219 1 83.69 80 SER A CA 1
ATOM 610 C C . SER A 1 80 ? 9.984 1.934 -6.273 1 83.69 80 SER A C 1
ATOM 612 O O . SER A 1 80 ? 9.328 1.358 -5.402 1 83.69 80 SER A O 1
ATOM 614 N N . LEU A 1 81 ? 10 3.199 -6.492 1 85.88 81 LEU A N 1
ATOM 615 C CA . LEU A 1 81 ? 9.148 4.047 -5.66 1 85.88 81 LEU A CA 1
ATOM 616 C C . LEU A 1 81 ? 7.676 3.752 -5.906 1 85.88 81 LEU A C 1
ATOM 618 O O . LEU A 1 81 ? 6.898 3.613 -4.961 1 85.88 81 LEU A O 1
ATOM 622 N N . LYS A 1 82 ? 7.254 3.549 -7.109 1 87.56 82 LYS A N 1
ATOM 623 C CA . LYS A 1 82 ? 5.867 3.262 -7.461 1 87.56 82 LYS A CA 1
ATOM 624 C C . LYS A 1 82 ? 5.438 1.895 -6.934 1 87.56 82 LYS A C 1
ATOM 626 O O . LYS A 1 82 ? 4.301 1.72 -6.5 1 87.56 82 LYS A O 1
ATOM 631 N N . LEU A 1 83 ? 6.398 1.038 -7.043 1 89.75 83 LEU A N 1
ATOM 632 C CA . LEU A 1 83 ? 6.137 -0.267 -6.449 1 89.75 83 LEU A CA 1
ATOM 633 C C . LEU A 1 83 ? 5.922 -0.144 -4.941 1 89.75 83 LEU A C 1
ATOM 635 O O . LEU A 1 83 ? 5.039 -0.795 -4.383 1 89.75 83 LEU A O 1
ATOM 639 N N . GLY A 1 84 ? 6.676 0.651 -4.375 1 92.88 84 GLY A N 1
ATOM 640 C CA . GLY A 1 84 ? 6.512 0.941 -2.961 1 92.88 84 GLY A CA 1
ATOM 641 C C . GLY A 1 84 ? 5.141 1.5 -2.623 1 92.88 84 GLY A C 1
ATOM 642 O O . GLY A 1 84 ? 4.551 1.136 -1.605 1 92.88 84 GLY A O 1
ATOM 643 N N . TYR A 1 85 ? 4.656 2.359 -3.514 1 95.81 85 TYR A N 1
ATOM 644 C CA . TYR A 1 85 ? 3.332 2.93 -3.291 1 95.81 85 TYR A CA 1
ATOM 645 C C . TYR A 1 85 ? 2.266 1.841 -3.256 1 95.81 85 TYR A C 1
ATOM 647 O O . TYR A 1 85 ? 1.454 1.787 -2.328 1 95.81 85 TYR A O 1
ATOM 655 N N . ALA A 1 86 ? 2.312 0.996 -4.195 1 96.81 86 ALA A N 1
ATOM 656 C CA . ALA A 1 86 ? 1.33 -0.082 -4.266 1 96.81 86 ALA A CA 1
ATOM 657 C C . ALA A 1 86 ? 1.422 -0.992 -3.045 1 96.81 86 ALA A C 1
ATOM 659 O O . ALA A 1 86 ? 0.404 -1.328 -2.436 1 96.81 86 ALA A O 1
ATOM 660 N N . ARG A 1 87 ? 2.609 -1.369 -2.715 1 96.94 87 ARG A N 1
ATOM 661 C CA . ARG A 1 87 ? 2.82 -2.248 -1.569 1 96.94 87 ARG A CA 1
ATOM 662 C C . ARG A 1 87 ? 2.336 -1.593 -0.28 1 96.94 87 ARG A C 1
ATOM 664 O O . ARG A 1 87 ? 1.687 -2.238 0.545 1 96.94 87 ARG A O 1
ATOM 671 N N . GLY A 1 88 ? 2.662 -0.339 -0.118 1 97.94 88 GLY A N 1
ATOM 672 C CA . GLY A 1 88 ? 2.203 0.388 1.055 1 97.94 88 GLY A CA 1
ATOM 673 C C . GLY A 1 88 ? 0.692 0.429 1.179 1 97.94 88 GLY A C 1
ATOM 674 O O . GLY A 1 88 ? 0.149 0.245 2.27 1 97.94 88 GLY A O 1
ATOM 675 N N . ALA A 1 89 ? 0.011 0.7 0.1 1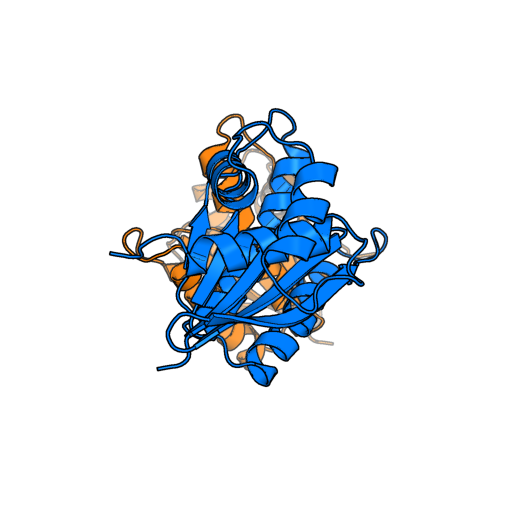 98.56 89 ALA A N 1
ATOM 676 C CA . ALA A 1 89 ? -1.449 0.735 0.08 1 98.56 89 ALA A CA 1
ATOM 677 C C . ALA A 1 89 ? -2.035 -0.614 0.487 1 98.56 89 ALA A C 1
ATOM 679 O O . ALA A 1 89 ? -2.93 -0.678 1.334 1 98.56 89 ALA A O 1
ATOM 680 N N . ILE A 1 90 ? -1.477 -1.652 -0.023 1 98.62 90 ILE A N 1
ATOM 681 C CA . ILE A 1 90 ? -1.976 -3.002 0.221 1 98.62 90 ILE A CA 1
ATOM 682 C C . ILE A 1 90 ? -1.73 -3.387 1.678 1 98.62 90 ILE A C 1
ATOM 684 O O . ILE A 1 90 ? -2.623 -3.916 2.344 1 98.62 90 ILE A O 1
ATOM 688 N N . MET A 1 91 ? -0.537 -3.098 2.15 1 98.44 91 MET A N 1
ATOM 689 C CA . MET A 1 91 ? -0.185 -3.463 3.518 1 98.44 91 MET A CA 1
ATOM 690 C C . MET A 1 91 ? -1.065 -2.727 4.523 1 98.44 91 MET A C 1
ATOM 692 O O . MET A 1 91 ? -1.462 -3.295 5.543 1 98.44 91 MET A O 1
ATOM 696 N N . SER A 1 92 ? -1.363 -1.486 4.195 1 98.56 92 SER A N 1
ATOM 697 C CA . SER A 1 92 ? -2.25 -0.743 5.086 1 98.56 92 SER A CA 1
ATOM 698 C C . SER A 1 92 ? -3.633 -1.384 5.148 1 98.56 92 SER A C 1
ATOM 700 O O . SER A 1 92 ? -4.254 -1.428 6.211 1 98.56 92 SER A O 1
ATOM 702 N N . LEU A 1 93 ? -4.156 -1.841 4.035 1 98.62 93 LEU A N 1
ATOM 703 C CA . LEU A 1 93 ? -5.449 -2.508 3.977 1 98.62 93 LEU A CA 1
ATOM 704 C C . LEU A 1 93 ? -5.426 -3.812 4.77 1 98.62 93 LEU A C 1
ATOM 706 O O . LEU A 1 93 ? -6.352 -4.098 5.531 1 98.62 93 LEU A O 1
ATOM 710 N N . ILE A 1 94 ? -4.344 -4.598 4.59 1 98.56 94 ILE A N 1
ATOM 711 C CA . ILE A 1 94 ? -4.18 -5.855 5.316 1 98.56 94 ILE A CA 1
ATOM 712 C C . ILE A 1 94 ? -4.195 -5.586 6.82 1 98.56 94 ILE A C 1
ATOM 714 O O . ILE A 1 94 ? -4.883 -6.281 7.57 1 98.56 94 ILE A O 1
ATOM 718 N N . GLY A 1 95 ? -3.479 -4.617 7.293 1 98.38 95 GLY A N 1
ATOM 719 C CA . GLY A 1 95 ? -3.457 -4.238 8.695 1 98.38 95 GLY A CA 1
ATOM 720 C C . GLY A 1 95 ? -4.805 -3.779 9.211 1 98.38 95 GLY A C 1
ATOM 721 O O . GLY A 1 95 ? -5.152 -4.023 10.367 1 98.38 95 GLY A O 1
ATOM 722 N N . ARG A 1 96 ? -5.566 -3.092 8.383 1 97.69 96 ARG A N 1
ATOM 723 C CA . ARG A 1 96 ? -6.879 -2.574 8.758 1 97.69 96 ARG A CA 1
ATOM 724 C C . ARG A 1 96 ? -7.816 -3.707 9.164 1 97.69 96 ARG A C 1
ATOM 726 O O . ARG A 1 96 ? -8.648 -3.541 10.055 1 97.69 96 ARG A O 1
ATOM 733 N N . TYR A 1 97 ? -7.66 -4.816 8.523 1 97.88 97 TYR A N 1
ATOM 734 C CA . TYR A 1 97 ? -8.539 -5.945 8.812 1 97.88 97 TYR A CA 1
ATOM 735 C C . TYR A 1 97 ? -7.863 -6.93 9.766 1 97.88 97 TYR A C 1
ATOM 737 O O . TYR A 1 97 ? -8.336 -8.055 9.945 1 97.88 97 TYR A O 1
ATOM 745 N N . ASN A 1 98 ? -6.664 -6.523 10.305 1 96.94 98 ASN A N 1
ATOM 746 C CA . ASN A 1 98 ? -5.918 -7.27 11.312 1 96.94 98 ASN A CA 1
ATOM 747 C C . ASN A 1 98 ? -5.504 -8.641 10.797 1 96.94 98 ASN A C 1
ATOM 749 O O . ASN A 1 98 ? -5.539 -9.625 11.547 1 96.94 98 ASN A O 1
ATOM 753 N N . LEU A 1 99 ? -5.258 -8.742 9.516 1 97.44 99 LEU A N 1
ATOM 754 C CA . LEU A 1 99 ? -4.711 -9.969 8.953 1 97.44 99 LEU A CA 1
ATOM 755 C C . LEU A 1 99 ? -3.215 -10.078 9.234 1 97.44 99 LEU A C 1
ATOM 757 O O . LEU A 1 99 ? -2.512 -9.062 9.266 1 97.44 99 LEU A O 1
ATOM 761 N N . GLY A 1 100 ? -2.748 -11.258 9.5 1 96.75 100 GLY A N 1
ATOM 762 C CA . GLY A 1 100 ? -1.309 -11.461 9.453 1 96.75 100 GLY A CA 1
ATOM 763 C C . GLY A 1 100 ? -0.728 -11.289 8.055 1 96.75 100 GLY A C 1
ATOM 764 O O . GLY A 1 100 ? -1.441 -11.422 7.062 1 96.75 100 GLY A O 1
ATOM 765 N N . LEU A 1 101 ? 0.54 -10.992 8 1 97.88 101 LEU A N 1
ATOM 766 C CA . LEU A 1 101 ? 1.223 -10.797 6.727 1 97.88 101 LEU A CA 1
ATOM 767 C C . LEU A 1 101 ? 2.555 -11.539 6.707 1 97.88 101 LEU A C 1
ATOM 769 O O . LEU A 1 101 ? 3.373 -11.383 7.613 1 97.88 101 LEU A O 1
ATOM 773 N N . ARG A 1 102 ? 2.729 -12.297 5.742 1 97 102 ARG A N 1
ATOM 774 C CA . ARG A 1 102 ? 3.992 -12.992 5.527 1 97 102 ARG A CA 1
ATOM 775 C C . ARG A 1 102 ? 4.602 -12.617 4.184 1 97 102 ARG A C 1
ATOM 777 O O . ARG A 1 102 ? 3.898 -12.539 3.174 1 97 102 ARG A O 1
ATOM 784 N N . GLU A 1 103 ? 5.875 -12.344 4.246 1 96.44 103 GLU A N 1
ATOM 785 C CA . GLU A 1 103 ? 6.605 -12.039 3.018 1 96.44 103 GLU A CA 1
ATOM 786 C C . GLU A 1 103 ? 7.527 -13.188 2.625 1 96.44 103 GLU A C 1
ATOM 788 O O . GLU A 1 103 ? 8.156 -13.812 3.486 1 96.44 103 GLU A O 1
ATOM 793 N N . PHE A 1 104 ? 7.609 -13.383 1.3 1 96.06 104 PHE A N 1
ATOM 794 C CA . PHE A 1 104 ? 8.484 -14.422 0.776 1 96.06 104 PHE A CA 1
ATOM 795 C C . PHE A 1 104 ? 9.461 -13.852 -0.248 1 96.06 104 PHE A C 1
ATOM 797 O O . PHE A 1 104 ? 9.078 -13 -1.059 1 96.06 104 PHE A O 1
ATOM 804 N N . LYS A 1 105 ? 10.664 -14.367 -0.221 1 94.56 105 LYS A N 1
ATOM 805 C CA . LYS A 1 105 ? 11.594 -14.094 -1.31 1 94.56 105 LYS A CA 1
ATOM 806 C C . LYS A 1 105 ? 11.125 -14.727 -2.613 1 94.56 105 LYS A C 1
ATOM 808 O O . LYS A 1 105 ? 10.609 -15.852 -2.613 1 94.56 105 LYS A O 1
ATOM 813 N N . PRO A 1 106 ? 11.398 -14 -3.701 1 92.69 106 PRO A N 1
ATOM 814 C CA . PRO A 1 106 ? 11.016 -14.562 -5 1 92.69 106 PRO A CA 1
ATOM 815 C C . PRO A 1 106 ? 11.578 -15.961 -5.223 1 92.69 106 PRO A C 1
ATOM 817 O O . PRO A 1 106 ? 10.867 -16.859 -5.691 1 92.69 106 PRO A O 1
ATOM 820 N N . ASN A 1 107 ? 12.781 -16.109 -4.914 1 93.56 107 ASN A N 1
ATOM 821 C CA . ASN A 1 107 ? 13.406 -17.406 -5.102 1 93.56 107 ASN A CA 1
ATOM 822 C C . ASN A 1 107 ? 12.719 -18.484 -4.27 1 93.56 107 ASN A C 1
ATOM 824 O O . ASN A 1 107 ? 12.602 -19.641 -4.707 1 93.56 107 ASN A O 1
ATOM 828 N N . THR A 1 108 ? 12.305 -18.141 -3.113 1 95.25 108 THR A N 1
ATOM 829 C CA . THR A 1 108 ? 11.602 -19.078 -2.252 1 95.25 108 THR A CA 1
ATOM 830 C C . THR A 1 108 ? 10.289 -19.516 -2.891 1 95.25 108 THR A C 1
ATOM 832 O O . THR A 1 108 ? 9.953 -20.719 -2.893 1 95.25 108 THR A O 1
ATOM 835 N N . VAL A 1 109 ? 9.555 -18.656 -3.459 1 96 109 VAL A N 1
ATOM 836 C CA . VAL A 1 109 ? 8.289 -18.969 -4.117 1 96 109 VAL A CA 1
ATOM 837 C C . VAL A 1 109 ? 8.539 -19.906 -5.305 1 96 109 VAL A C 1
ATOM 839 O O . VAL A 1 109 ? 7.895 -20.953 -5.426 1 96 109 VAL A O 1
ATOM 842 N N . LYS A 1 110 ? 9.586 -19.531 -6.059 1 95.38 110 LYS A N 1
ATOM 843 C CA . LYS A 1 110 ? 9.906 -20.328 -7.238 1 95.38 110 LYS A CA 1
ATOM 844 C C . LYS A 1 110 ? 10.328 -21.734 -6.844 1 95.38 110 LYS A C 1
ATOM 846 O O . LYS A 1 110 ? 9.859 -22.719 -7.426 1 95.38 110 LYS A O 1
ATOM 851 N N . LYS A 1 111 ? 11.125 -21.781 -5.93 1 96 111 LYS A N 1
ATOM 852 C CA . LYS A 1 111 ? 11.602 -23.078 -5.461 1 96 111 LYS A CA 1
ATOM 853 C C . LYS A 1 111 ? 10.453 -23.922 -4.898 1 96 111 LYS A C 1
ATOM 855 O O . LYS A 1 111 ? 10.375 -25.125 -5.152 1 96 111 LYS A O 1
ATOM 860 N N . THR A 1 112 ? 9.68 -23.297 -4.133 1 96.06 112 THR A N 1
ATOM 861 C CA . THR A 1 112 ? 8.578 -24.016 -3.502 1 96.06 112 THR A CA 1
ATOM 862 C C . THR A 1 112 ? 7.625 -24.578 -4.555 1 96.06 112 THR A C 1
ATOM 864 O O . THR A 1 112 ? 7.152 -25.703 -4.43 1 96.06 112 THR A O 1
ATOM 867 N N . VAL A 1 113 ? 7.371 -23.891 -5.594 1 96.06 113 VAL A N 1
ATOM 868 C CA . VAL A 1 113 ? 6.363 -24.25 -6.582 1 96.06 113 VAL A CA 1
ATOM 869 C C . VAL A 1 113 ? 6.973 -25.188 -7.625 1 96.06 113 VAL A C 1
ATOM 871 O O . VAL A 1 113 ? 6.344 -26.156 -8.047 1 96.06 113 VAL A O 1
ATOM 874 N N . THR A 1 114 ? 8.242 -24.906 -7.977 1 95.69 114 THR A N 1
ATOM 875 C CA . THR A 1 114 ? 8.766 -25.625 -9.141 1 95.69 114 THR A CA 1
ATOM 876 C C . THR A 1 114 ? 9.922 -26.531 -8.734 1 95.69 114 THR A C 1
ATOM 878 O O . THR A 1 114 ? 10.352 -27.375 -9.516 1 95.69 114 THR A O 1
ATOM 881 N N . GLY A 1 115 ? 10.445 -26.312 -7.578 1 93.75 115 GLY A N 1
ATOM 882 C CA . GLY A 1 115 ? 11.641 -27.031 -7.176 1 93.75 115 GLY A CA 1
ATOM 883 C C . GLY A 1 115 ? 12.922 -26.375 -7.641 1 93.75 115 GLY A C 1
ATOM 884 O O . GLY A 1 115 ? 14.016 -26.828 -7.305 1 93.75 115 GLY A O 1
ATOM 885 N N . TYR A 1 116 ? 12.773 -25.312 -8.375 1 91.44 116 TYR A N 1
ATOM 886 C CA . TYR A 1 116 ? 13.914 -24.609 -8.969 1 91.44 116 TYR A CA 1
ATOM 887 C C . TYR A 1 116 ? 13.812 -23.109 -8.727 1 91.44 116 TYR A C 1
ATOM 889 O O . TYR A 1 116 ? 12.875 -22.453 -9.203 1 91.44 116 TYR A O 1
ATOM 897 N N . GLY A 1 117 ? 14.812 -22.578 -8.117 1 88.62 117 GLY A N 1
ATOM 898 C CA . GLY A 1 117 ? 14.797 -21.188 -7.672 1 88.62 117 GLY A CA 1
ATOM 899 C C . GLY A 1 117 ? 14.891 -20.203 -8.812 1 88.62 117 GLY A C 1
ATOM 900 O O . GLY A 1 117 ? 14.594 -19.016 -8.641 1 88.62 117 GLY A O 1
ATOM 901 N N . HIS A 1 118 ? 15.25 -20.672 -9.984 1 88.81 118 HIS A N 1
ATOM 902 C CA . HIS A 1 118 ? 15.375 -19.781 -11.133 1 88.81 118 HIS A CA 1
ATOM 903 C C . HIS A 1 118 ? 14.352 -20.125 -12.211 1 88.81 118 HIS A C 1
ATOM 905 O O . HIS A 1 118 ? 14.586 -19.875 -13.398 1 88.81 118 HIS A O 1
ATOM 911 N N . ALA A 1 119 ? 13.344 -20.656 -11.797 1 89 119 ALA A N 1
ATOM 912 C CA . ALA A 1 119 ? 12.289 -21.062 -12.719 1 89 119 ALA A CA 1
ATOM 913 C C . ALA A 1 119 ? 11.695 -19.859 -13.453 1 89 119 ALA A C 1
ATOM 915 O O . ALA A 1 119 ? 11.586 -18.781 -12.883 1 89 119 ALA A O 1
ATOM 916 N N . GLU A 1 120 ? 11.188 -20.156 -14.633 1 90.25 120 GLU A N 1
ATOM 917 C CA . GLU A 1 120 ? 10.555 -19.125 -15.453 1 90.25 120 GLU A CA 1
ATOM 918 C C . GLU A 1 120 ? 9.062 -19.016 -15.148 1 90.25 120 GLU A C 1
ATOM 920 O O . GLU A 1 120 ? 8.477 -19.938 -14.555 1 90.25 120 GLU A O 1
ATOM 925 N N . LYS A 1 121 ? 8.516 -17.875 -15.688 1 87.56 121 LYS A N 1
ATOM 926 C CA . LYS A 1 121 ? 7.113 -17.609 -15.375 1 87.56 121 LYS A CA 1
ATOM 927 C C . LYS A 1 121 ? 6.203 -18.703 -15.922 1 87.56 121 LYS A C 1
ATOM 929 O O . LYS A 1 121 ? 5.215 -19.078 -15.289 1 87.56 121 LYS A O 1
ATOM 934 N N . ASP A 1 122 ? 6.574 -19.219 -17.031 1 91.88 122 ASP A N 1
ATOM 935 C CA . ASP A 1 122 ? 5.766 -20.266 -17.641 1 91.88 122 ASP A CA 1
ATOM 936 C C . ASP A 1 122 ? 5.793 -21.531 -16.781 1 91.88 122 ASP A C 1
ATOM 938 O O . ASP A 1 122 ? 4.801 -22.266 -16.719 1 91.88 122 ASP A O 1
ATOM 942 N N . GLN A 1 123 ? 6.875 -21.75 -16.234 1 93.56 123 GLN A N 1
ATOM 943 C CA . GLN A 1 123 ? 7 -22.922 -15.375 1 93.56 123 GLN A CA 1
ATOM 944 C C . GLN A 1 123 ? 6.125 -22.781 -14.133 1 93.56 123 GLN A C 1
ATOM 946 O O . GLN A 1 123 ? 5.523 -23.766 -13.68 1 93.56 123 GLN A O 1
ATOM 951 N N . ILE A 1 124 ? 6.078 -21.641 -13.594 1 93.69 124 ILE A N 1
ATOM 952 C CA . ILE A 1 124 ? 5.23 -21.391 -12.43 1 93.69 124 ILE A CA 1
ATOM 953 C C . IL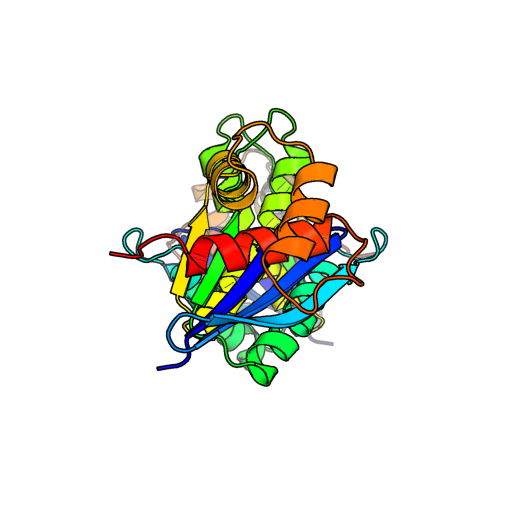E A 1 124 ? 3.77 -21.641 -12.797 1 93.69 124 ILE A C 1
ATOM 955 O O . ILE A 1 124 ? 3.053 -22.328 -12.07 1 93.69 124 ILE A O 1
ATOM 959 N N . LEU A 1 125 ? 3.348 -21.078 -13.945 1 93.94 125 LEU A N 1
ATOM 960 C CA . LEU A 1 125 ? 1.978 -21.234 -14.422 1 93.94 125 LEU A CA 1
ATOM 961 C C . LEU A 1 125 ? 1.629 -22.719 -14.578 1 93.94 125 LEU A C 1
ATOM 963 O O . LEU A 1 125 ? 0.575 -23.156 -14.117 1 93.94 125 LEU A O 1
ATOM 967 N N . HIS A 1 126 ? 2.535 -23.484 -15.156 1 94.12 126 HIS A N 1
ATOM 968 C CA . HIS A 1 126 ? 2.316 -24.906 -15.359 1 94.12 126 HIS A CA 1
ATOM 969 C C . HIS A 1 126 ? 2.193 -25.656 -14.031 1 94.12 126 HIS A C 1
ATOM 971 O O . HIS A 1 126 ? 1.28 -26.453 -13.852 1 94.12 126 HIS A O 1
ATOM 977 N N . MET A 1 127 ? 3.053 -25.312 -13.188 1 95.69 127 MET A N 1
ATOM 978 C CA . MET A 1 127 ? 3.111 -26.047 -11.93 1 95.69 127 MET A CA 1
ATOM 979 C C . MET A 1 127 ? 1.888 -25.75 -11.07 1 95.69 127 MET A C 1
ATOM 981 O O . MET A 1 127 ? 1.327 -26.656 -10.445 1 95.69 127 MET A O 1
ATOM 985 N N . ILE A 1 128 ? 1.471 -24.516 -11.039 1 95.44 128 ILE A N 1
ATOM 986 C CA . ILE A 1 128 ? 0.336 -24.219 -10.18 1 95.44 128 ILE A CA 1
ATOM 987 C C . ILE A 1 128 ? -0.905 -24.953 -10.672 1 95.44 128 ILE A C 1
ATOM 989 O O . ILE A 1 128 ? -1.752 -25.359 -9.875 1 95.44 128 ILE A O 1
ATOM 993 N N . LYS A 1 129 ? -1.03 -25.109 -12 1 95.44 129 LYS A N 1
ATOM 994 C CA . LYS A 1 129 ? -2.156 -25.844 -12.57 1 95.44 129 LYS A CA 1
ATOM 995 C C . LYS A 1 129 ? -2.143 -27.297 -12.117 1 95.44 129 LYS A C 1
ATOM 997 O O . LYS A 1 129 ? -3.199 -27.906 -11.922 1 95.44 129 LYS A O 1
ATOM 1002 N N . LEU A 1 130 ? -1.005 -27.797 -11.914 1 94.69 130 LEU A N 1
ATOM 1003 C CA . LEU A 1 130 ? -0.857 -29.188 -11.469 1 94.69 130 LEU A CA 1
ATOM 1004 C C . LEU A 1 130 ? -1.097 -29.297 -9.961 1 94.69 130 LEU A C 1
ATOM 1006 O O . LEU A 1 130 ? -1.731 -30.234 -9.5 1 94.69 130 LEU A O 1
ATOM 1010 N N . LEU A 1 131 ? -0.658 -28.344 -9.211 1 94 131 LEU A N 1
ATOM 1011 C CA . LEU A 1 131 ? -0.612 -28.422 -7.754 1 94 131 LEU A CA 1
ATOM 1012 C C . LEU A 1 131 ? -1.952 -28.016 -7.148 1 94 131 LEU A C 1
ATOM 1014 O O . LEU A 1 131 ? -2.277 -28.422 -6.027 1 94 131 LEU A O 1
ATOM 1018 N N . LEU A 1 132 ? -2.713 -27.219 -7.859 1 95.69 132 LEU A N 1
ATOM 1019 C CA . LEU A 1 132 ? -3.965 -26.703 -7.32 1 95.69 132 LEU A CA 1
ATOM 1020 C C . LEU A 1 132 ? -5.102 -26.875 -8.32 1 95.69 132 LEU A C 1
ATOM 1022 O O . LEU A 1 132 ? -5.312 -26.031 -9.188 1 95.69 132 LEU A O 1
ATOM 1026 N N . PRO A 1 133 ? -5.855 -27.969 -8.07 1 93.19 133 PRO A N 1
ATOM 1027 C CA . PRO A 1 133 ? -7.016 -28.141 -8.953 1 93.19 133 PRO A CA 1
ATOM 1028 C C . PRO A 1 133 ? -7.922 -26.922 -8.992 1 93.19 133 PRO A C 1
ATOM 1030 O O . PRO A 1 133 ? -8.125 -26.266 -7.965 1 93.19 133 PRO A O 1
ATOM 1033 N N . GLY A 1 134 ? -8.422 -26.562 -10.18 1 93.88 134 GLY A N 1
ATOM 1034 C CA . GLY A 1 134 ? -9.305 -25.422 -10.344 1 93.88 134 GLY A CA 1
ATOM 1035 C C . GLY A 1 134 ? -8.602 -24.219 -10.945 1 93.88 134 GLY A C 1
ATOM 1036 O O . GLY A 1 134 ? -9.242 -23.203 -11.25 1 93.88 134 GLY A O 1
ATOM 1037 N N . THR A 1 135 ? -7.297 -24.328 -11.18 1 95.56 135 THR A N 1
ATOM 1038 C CA . THR A 1 135 ? -6.52 -23.188 -11.648 1 95.56 135 THR A CA 1
ATOM 1039 C C . THR A 1 135 ? -6.23 -23.312 -13.141 1 95.56 135 THR A C 1
ATOM 1041 O O . THR A 1 135 ? -5.398 -22.578 -13.68 1 95.56 135 THR A O 1
ATOM 1044 N N . SER A 1 136 ? -6.852 -24.234 -13.867 1 94.12 136 SER A N 1
ATOM 1045 C CA . SER A 1 136 ? -6.535 -24.547 -15.258 1 94.12 136 SER A CA 1
ATOM 1046 C C . SER A 1 136 ? -6.82 -23.359 -16.172 1 94.12 136 SER A C 1
ATOM 1048 O O . SER A 1 136 ? -6.188 -23.219 -17.219 1 94.12 136 SER A O 1
ATOM 1050 N N . LEU A 1 137 ? -7.73 -22.453 -15.711 1 93.19 137 LEU A N 1
ATOM 1051 C CA . LEU A 1 137 ? -8.156 -21.375 -16.578 1 93.19 137 LEU A CA 1
ATOM 1052 C C . LEU A 1 137 ? -7.277 -20.141 -16.391 1 93.19 137 LEU A C 1
ATOM 1054 O O . LEU A 1 137 ? -7.395 -19.172 -17.141 1 93.19 137 LEU A O 1
ATOM 1058 N N . ILE A 1 138 ? -6.461 -20.172 -15.469 1 95.06 138 ILE A N 1
ATOM 1059 C CA . ILE A 1 138 ? -5.57 -19.047 -15.227 1 95.06 138 ILE A CA 1
ATOM 1060 C C . ILE A 1 138 ? -4.527 -18.953 -16.328 1 95.06 138 ILE A C 1
ATOM 1062 O O . ILE A 1 138 ? -3.812 -19.938 -16.594 1 95.06 138 ILE A O 1
ATOM 1066 N N . THR A 1 139 ? -4.422 -17.797 -16.984 1 91.88 139 THR A N 1
ATOM 1067 C CA . THR A 1 139 ? -3.461 -17.609 -18.062 1 91.88 139 THR A CA 1
ATOM 1068 C C . THR A 1 139 ? -2.576 -16.391 -17.812 1 91.88 139 THR A C 1
ATOM 1070 O O . THR A 1 139 ? -1.498 -16.266 -18.391 1 91.88 139 THR A O 1
ATOM 1073 N N . ASN A 1 140 ? -3.037 -15.5 -16.969 1 92.75 140 ASN A N 1
ATOM 1074 C CA . ASN A 1 140 ? -2.289 -14.281 -16.672 1 92.75 140 ASN A CA 1
ATOM 1075 C C . ASN A 1 140 ? -1.158 -14.547 -15.68 1 92.75 140 ASN A C 1
ATOM 1077 O O . ASN A 1 140 ? -1.363 -15.211 -14.656 1 92.75 140 ASN A O 1
ATOM 1081 N N . SER A 1 141 ? -0.014 -13.961 -15.945 1 93.12 141 SER A N 1
ATOM 1082 C CA . SER A 1 141 ? 1.175 -14.227 -15.141 1 93.12 141 SER A CA 1
ATOM 1083 C C . SER A 1 141 ? 1.047 -13.609 -13.75 1 93.12 141 SER A C 1
ATOM 1085 O O . SER A 1 141 ? 1.47 -14.211 -12.758 1 93.12 141 SER A O 1
ATOM 1087 N N . ASP A 1 142 ? 0.5 -12.406 -13.648 1 93.81 142 ASP A N 1
ATOM 1088 C CA . ASP A 1 142 ? 0.337 -11.75 -12.352 1 93.81 142 ASP A CA 1
ATOM 1089 C C . ASP A 1 142 ? -0.607 -12.539 -11.453 1 93.81 142 ASP A C 1
ATOM 1091 O O . ASP A 1 142 ? -0.358 -12.68 -10.25 1 93.81 142 ASP A O 1
ATOM 1095 N N . GLU A 1 143 ? -1.646 -13 -12.039 1 95.5 143 GLU A N 1
ATOM 1096 C CA . GLU A 1 143 ? -2.588 -13.852 -11.32 1 95.5 143 GLU A CA 1
ATOM 1097 C C . GLU A 1 143 ? -1.924 -15.148 -10.867 1 95.5 143 GLU A C 1
ATOM 1099 O O . GLU A 1 143 ? -2.07 -15.555 -9.711 1 95.5 143 GLU A O 1
ATOM 1104 N N . ALA A 1 144 ? -1.172 -15.742 -11.789 1 95.88 144 ALA A N 1
ATOM 1105 C CA . ALA A 1 144 ? -0.469 -16.984 -11.484 1 95.88 144 ALA A CA 1
ATOM 1106 C C . ALA A 1 144 ? 0.528 -16.781 -10.344 1 95.88 144 ALA A C 1
ATOM 1108 O O . ALA A 1 144 ? 0.634 -17.625 -9.445 1 95.88 144 ALA A O 1
ATOM 1109 N N . ASP A 1 145 ? 1.246 -15.711 -10.375 1 96.12 145 ASP A N 1
ATOM 1110 C CA . ASP A 1 145 ? 2.211 -15.398 -9.328 1 96.12 145 ASP A CA 1
ATOM 1111 C C . ASP A 1 145 ? 1.527 -15.281 -7.965 1 96.12 145 ASP A C 1
ATOM 1113 O O . ASP A 1 145 ? 2.064 -15.734 -6.953 1 96.12 145 ASP A O 1
ATOM 1117 N N . SER A 1 146 ? 0.361 -14.68 -7.953 1 98.06 146 SER A N 1
ATOM 1118 C C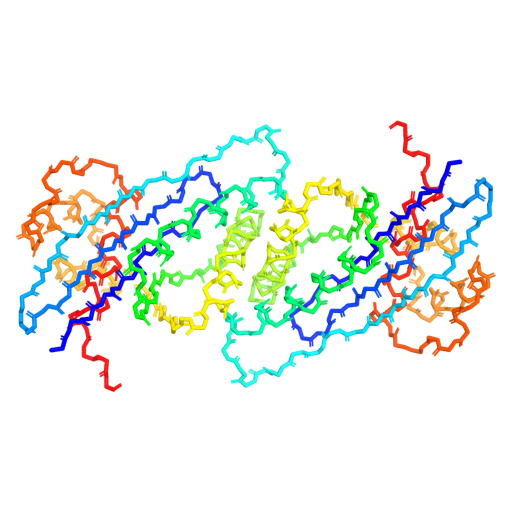A . SER A 1 146 ? -0.373 -14.555 -6.699 1 98.06 146 SER A CA 1
ATOM 1119 C C . SER A 1 146 ? -0.797 -15.914 -6.16 1 98.06 146 SER A C 1
ATOM 1121 O O . SER A 1 146 ? -0.766 -16.141 -4.953 1 98.06 146 SER A O 1
ATOM 1123 N N . VAL A 1 147 ? -1.202 -16.828 -7.016 1 98.25 147 VAL A N 1
ATOM 1124 C CA . VAL A 1 147 ? -1.535 -18.188 -6.613 1 98.25 147 VAL A CA 1
ATOM 1125 C C . VAL A 1 147 ? -0.303 -18.859 -6.02 1 98.25 147 VAL A C 1
ATOM 1127 O O . VAL A 1 147 ? -0.386 -19.5 -4.969 1 98.25 147 VAL A O 1
ATOM 1130 N N . ALA A 1 148 ? 0.815 -18.672 -6.707 1 97.62 148 ALA A N 1
ATOM 1131 C CA . ALA A 1 148 ? 2.068 -19.266 -6.246 1 97.62 148 ALA A CA 1
ATOM 1132 C C . ALA A 1 148 ? 2.43 -18.766 -4.852 1 97.62 148 ALA A C 1
ATOM 1134 O O . ALA A 1 148 ? 2.895 -19.531 -4.012 1 97.62 148 ALA A O 1
ATOM 1135 N N . ILE A 1 149 ? 2.203 -17.547 -4.621 1 97.81 149 ILE A N 1
ATOM 1136 C CA . ILE A 1 149 ? 2.51 -16.953 -3.328 1 97.81 149 ILE A CA 1
ATOM 1137 C C . ILE A 1 149 ? 1.604 -17.547 -2.252 1 97.81 149 ILE A C 1
ATOM 1139 O O . ILE A 1 149 ? 2.074 -17.938 -1.182 1 97.81 149 ILE A O 1
ATOM 1143 N N . ALA A 1 150 ? 0.282 -17.609 -2.494 1 98.12 150 ALA A N 1
ATOM 1144 C CA . ALA A 1 150 ? -0.654 -18.219 -1.546 1 98.12 150 ALA A CA 1
ATOM 1145 C C . ALA A 1 150 ? -0.303 -19.672 -1.276 1 98.12 150 ALA A C 1
ATOM 1147 O O . ALA A 1 150 ? -0.299 -20.109 -0.124 1 98.12 150 ALA A O 1
ATOM 1148 N N . TYR A 1 151 ? 0.025 -20.406 -2.352 1 97.12 151 TYR A N 1
ATOM 1149 C CA . TYR A 1 151 ? 0.441 -21.797 -2.244 1 97.12 151 TYR A CA 1
ATOM 1150 C C . TYR A 1 151 ? 1.659 -21.938 -1.337 1 97.12 151 TYR A C 1
ATOM 1152 O O . TYR A 1 151 ? 1.684 -22.781 -0.443 1 97.12 151 TYR A O 1
ATOM 1160 N N . THR A 1 152 ? 2.607 -21.109 -1.601 1 97.44 152 THR A N 1
ATOM 1161 C CA . THR A 1 152 ? 3.85 -21.141 -0.837 1 97.44 152 THR A CA 1
ATOM 1162 C C . THR A 1 152 ? 3.574 -20.969 0.653 1 97.44 152 THR A C 1
ATOM 1164 O O . THR A 1 152 ? 4.121 -21.703 1.48 1 97.44 152 THR A O 1
ATOM 1167 N N . TYR A 1 153 ? 2.727 -20.047 0.989 1 97.31 153 TYR A N 1
ATOM 1168 C CA . TYR A 1 153 ? 2.383 -19.859 2.395 1 97.31 153 TYR A CA 1
ATOM 1169 C C . TYR A 1 153 ? 1.813 -21.141 2.99 1 97.31 153 TYR A C 1
ATOM 1171 O O . TYR A 1 153 ? 2.188 -21.547 4.098 1 97.31 153 TYR A O 1
ATOM 1179 N N . LEU A 1 154 ? 0.956 -21.812 2.316 1 95.88 154 LEU A N 1
ATOM 1180 C CA . LEU A 1 154 ? 0.179 -22.922 2.855 1 95.88 154 LEU A CA 1
ATOM 1181 C C . LEU A 1 154 ? 1.041 -24.172 2.994 1 95.88 154 LEU A C 1
ATOM 1183 O O . LEU A 1 154 ? 0.758 -25.047 3.824 1 95.88 154 LEU A O 1
ATOM 1187 N N . VAL A 1 155 ? 2.062 -24.203 2.264 1 94.19 155 VAL A N 1
ATOM 1188 C CA . VAL A 1 155 ? 2.818 -25.453 2.289 1 94.19 155 VAL A CA 1
ATOM 1189 C C . VAL A 1 155 ? 4.113 -25.25 3.074 1 94.19 155 VAL A C 1
ATOM 1191 O O . VAL A 1 155 ? 4.809 -26.219 3.389 1 94.19 155 VAL A O 1
ATOM 1194 N N . THR A 1 156 ? 4.461 -24.016 3.17 1 89.75 156 THR A N 1
ATOM 1195 C CA . THR A 1 156 ? 5.648 -23.75 3.975 1 89.75 156 THR A CA 1
ATOM 1196 C C . THR A 1 156 ? 5.301 -23.734 5.461 1 89.75 156 THR A C 1
ATOM 1198 O O . THR A 1 156 ? 4.191 -23.344 5.84 1 89.75 156 THR A O 1
ATOM 1201 N N . LYS A 1 157 ? 5.93 -24.672 6.309 1 66.5 157 LYS A N 1
ATOM 1202 C CA . LYS A 1 157 ? 5.715 -24.922 7.73 1 66.5 157 LYS A CA 1
ATOM 1203 C C . LYS A 1 157 ? 5.828 -23.625 8.539 1 66.5 157 LYS A C 1
ATOM 1205 O O . LYS A 1 157 ? 6.785 -22.875 8.367 1 66.5 157 LYS A O 1
ATOM 1210 N N . ASN A 1 158 ? 4.703 -22.891 8.633 1 56.75 158 ASN A N 1
ATOM 1211 C CA . ASN A 1 158 ? 4.738 -21.766 9.555 1 56.75 158 ASN A CA 1
ATOM 1212 C C . ASN A 1 158 ? 4.98 -22.234 10.992 1 56.75 158 ASN A C 1
ATOM 1214 O O . ASN A 1 158 ? 4.234 -23.062 11.516 1 56.75 158 ASN A O 1
ATOM 1218 N N . TYR A 1 159 ? 6.238 -22.391 11.367 1 39.91 159 TYR A N 1
ATOM 1219 C CA . TYR A 1 159 ? 6.43 -22.703 12.773 1 39.91 159 TYR A CA 1
ATOM 1220 C C . TYR A 1 159 ? 5.656 -21.734 13.656 1 39.91 159 TYR A C 1
ATOM 1222 O O . TYR A 1 159 ? 5.438 -20.578 13.273 1 39.91 159 TYR A O 1
ATOM 1230 N N . VAL B 1 1 ? -16.609 31.094 0.194 1 73.12 1 VAL B N 1
ATOM 1231 C CA . VAL B 1 1 ? -16.406 29.672 -0.025 1 73.12 1 VAL B CA 1
ATOM 1232 C C . VAL B 1 1 ? -15.18 29.188 0.751 1 73.12 1 VAL B C 1
ATOM 1234 O O . VAL B 1 1 ? -14.125 29.828 0.702 1 73.12 1 VAL B O 1
ATOM 1237 N N . ILE B 1 2 ? -15.328 28.281 1.845 1 90.44 2 ILE B N 1
ATOM 1238 C CA . ILE B 1 2 ? -14.242 27.844 2.715 1 90.44 2 ILE B CA 1
ATOM 1239 C C . ILE B 1 2 ? -13.523 26.641 2.078 1 90.44 2 ILE B C 1
ATOM 1241 O O . ILE B 1 2 ? -14.172 25.719 1.584 1 90.44 2 ILE B O 1
ATOM 1245 N N . MET B 1 3 ? -12.266 26.875 1.87 1 95.12 3 MET B N 1
ATOM 1246 C CA . MET B 1 3 ? -11.43 25.766 1.395 1 95.12 3 MET B CA 1
ATOM 1247 C C . MET B 1 3 ? -10.609 25.172 2.535 1 95.12 3 MET B C 1
ATOM 1249 O O . MET B 1 3 ? -9.867 25.891 3.213 1 95.12 3 MET B O 1
ATOM 1253 N N . ILE B 1 4 ? -10.789 23.891 2.76 1 97.69 4 ILE B N 1
ATOM 1254 C CA . ILE B 1 4 ? -10.039 23.203 3.807 1 97.69 4 ILE B CA 1
ATOM 1255 C C . ILE B 1 4 ? -9.016 22.266 3.176 1 97.69 4 ILE B C 1
ATOM 1257 O O . ILE B 1 4 ? -9.367 21.438 2.328 1 97.69 4 ILE B O 1
ATOM 1261 N N . VAL B 1 5 ? -7.789 22.422 3.605 1 98.19 5 VAL B N 1
ATOM 1262 C CA . VAL B 1 5 ? -6.711 21.625 3.031 1 98.19 5 VAL B CA 1
ATOM 1263 C C . VAL B 1 5 ? -6.055 20.781 4.121 1 98.19 5 VAL B C 1
ATOM 1265 O O . VAL B 1 5 ? -5.82 21.25 5.23 1 98.19 5 VAL B O 1
ATOM 1268 N N . LEU B 1 6 ? -5.848 19.531 3.779 1 98.81 6 LEU B N 1
ATOM 1269 C CA . LEU B 1 6 ? -5.086 18.609 4.625 1 98.81 6 LEU B CA 1
ATOM 1270 C C . LEU B 1 6 ? -3.645 18.5 4.137 1 98.81 6 LEU B C 1
ATOM 1272 O O . LEU B 1 6 ? -3.387 17.922 3.074 1 98.81 6 LEU B O 1
ATOM 1276 N N . GLY B 1 7 ? -2.695 19.109 4.852 1 98.69 7 GLY B N 1
ATOM 1277 C CA . GLY B 1 7 ? -1.275 18.938 4.598 1 98.69 7 GLY B CA 1
ATOM 1278 C C . GLY B 1 7 ? -0.692 17.719 5.305 1 98.69 7 GLY B C 1
ATOM 1279 O O . GLY B 1 7 ? -0.946 17.5 6.488 1 98.69 7 GLY B O 1
ATOM 1280 N N . ILE B 1 8 ? 0.091 16.953 4.57 1 98.69 8 ILE B N 1
ATOM 1281 C CA . ILE B 1 8 ? 0.639 15.727 5.137 1 98.69 8 ILE B CA 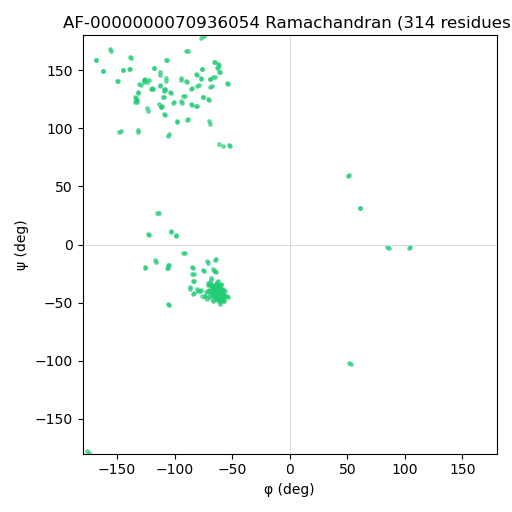1
ATOM 1282 C C . ILE B 1 8 ? 2.139 15.656 4.863 1 98.69 8 ILE B C 1
ATOM 1284 O O . ILE B 1 8 ? 2.588 15.945 3.754 1 98.69 8 ILE B O 1
ATOM 1288 N N . ASP B 1 9 ? 2.939 15.383 5.82 1 96.62 9 ASP B N 1
ATOM 1289 C CA . ASP B 1 9 ? 4.348 15.016 5.723 1 96.62 9 ASP B CA 1
ATOM 1290 C C . ASP B 1 9 ? 4.539 13.523 5.984 1 96.62 9 ASP B C 1
ATOM 1292 O O . ASP B 1 9 ? 4.762 13.109 7.125 1 96.62 9 ASP B O 1
ATOM 1296 N N . PRO B 1 10 ? 4.539 12.781 4.875 1 96.19 10 PRO B N 1
ATOM 1297 C CA . PRO B 1 10 ? 4.504 11.328 5.023 1 96.19 10 PRO B CA 1
ATOM 1298 C C . PRO B 1 10 ? 5.789 10.766 5.633 1 96.19 10 PRO B C 1
ATOM 1300 O O . PRO B 1 10 ? 6.887 11.156 5.23 1 96.19 10 PRO B O 1
ATOM 1303 N N . ALA B 1 11 ? 5.66 9.844 6.574 1 93.31 11 ALA B N 1
ATOM 1304 C CA . ALA B 1 11 ? 6.746 9.094 7.195 1 93.31 11 ALA B CA 1
ATOM 1305 C C . ALA B 1 11 ? 6.219 7.84 7.895 1 93.31 11 ALA B C 1
ATOM 1307 O O . ALA B 1 11 ? 5.105 7.844 8.43 1 93.31 11 ALA B O 1
ATOM 1308 N N . LEU B 1 12 ? 7.09 6.891 7.883 1 94.12 12 LEU B N 1
ATOM 1309 C CA . LEU B 1 12 ? 6.68 5.66 8.555 1 94.12 12 LEU B CA 1
ATOM 1310 C C . LEU B 1 12 ? 6.793 5.805 10.07 1 94.12 12 LEU B C 1
ATOM 1312 O O . LEU B 1 12 ? 5.902 5.371 10.805 1 94.12 12 LEU B O 1
ATOM 1316 N N . GLY B 1 13 ? 7.828 6.441 10.523 1 94.94 13 GLY B N 1
ATOM 1317 C CA . GLY B 1 13 ? 8.094 6.523 11.953 1 94.94 13 GLY B CA 1
ATOM 1318 C C . GLY B 1 13 ? 7.309 7.629 12.641 1 94.94 13 GLY B C 1
ATOM 1319 O O . GLY B 1 13 ? 6.801 7.441 13.75 1 94.94 13 GLY B O 1
ATOM 1320 N N . SER B 1 14 ? 7.23 8.781 11.992 1 96.31 14 SER B N 1
ATOM 1321 C CA . SER B 1 14 ? 6.555 9.953 12.539 1 96.31 14 SER B CA 1
ATOM 1322 C C . SER B 1 14 ? 5.926 10.797 11.438 1 96.31 14 SER B C 1
ATOM 1324 O O . SER B 1 14 ? 6.578 11.68 10.875 1 96.31 14 SER B O 1
ATOM 1326 N N . LEU B 1 15 ? 4.625 10.602 11.195 1 97.31 15 LEU B N 1
ATOM 1327 C CA . LEU B 1 15 ? 3.91 11.32 10.156 1 97.31 15 LEU B CA 1
ATOM 1328 C C . LEU B 1 15 ? 3.285 12.602 10.703 1 97.31 15 LEU B C 1
ATOM 1330 O O . LEU B 1 15 ? 2.59 12.562 11.727 1 97.31 15 LEU B O 1
ATOM 1334 N N . GLY B 1 16 ? 3.555 13.711 10.047 1 98 16 GLY B N 1
ATOM 1335 C CA . GLY B 1 16 ? 2.898 14.961 10.391 1 98 16 GLY B CA 1
ATOM 1336 C C . GLY B 1 16 ? 1.667 15.242 9.547 1 98 16 GLY B C 1
ATOM 1337 O O . GLY B 1 16 ? 1.634 14.914 8.359 1 98 16 GLY B O 1
ATOM 1338 N N . TRP B 1 17 ? 0.63 15.805 10.18 1 98.75 17 TRP B N 1
ATOM 1339 C CA . TRP B 1 17 ? -0.557 16.25 9.461 1 98.75 17 TRP B CA 1
ATOM 1340 C C . TRP B 1 17 ? -1.051 17.594 10 1 98.75 17 TRP B C 1
ATOM 1342 O O . TRP B 1 17 ? -0.781 17.938 11.148 1 98.75 17 TRP B O 1
ATOM 1352 N N . ALA B 1 18 ? -1.688 18.375 9.094 1 98.75 18 ALA B N 1
ATOM 1353 C CA . ALA B 1 18 ? -2.262 19.656 9.477 1 98.75 18 ALA B CA 1
ATOM 1354 C C . ALA B 1 18 ? -3.49 19.984 8.633 1 98.75 18 ALA B C 1
ATOM 1356 O O . ALA B 1 18 ? -3.531 19.672 7.441 1 98.75 18 ALA B O 1
ATOM 1357 N N . VAL B 1 19 ? -4.469 20.531 9.25 1 98.69 19 VAL B N 1
ATOM 1358 C CA . VAL B 1 19 ? -5.66 21.016 8.57 1 98.69 19 VAL B CA 1
ATOM 1359 C C . VAL B 1 19 ? -5.711 22.547 8.656 1 98.69 19 VAL B C 1
ATOM 1361 O O . VAL B 1 19 ? -5.719 23.109 9.75 1 98.69 19 VAL B O 1
ATOM 1364 N N . VAL B 1 20 ? -5.676 23.172 7.523 1 98.06 20 VAL B N 1
ATOM 1365 C CA . VAL B 1 20 ? -5.723 24.625 7.406 1 98.06 20 VAL B CA 1
ATOM 1366 C C . VAL B 1 20 ? -6.848 25.031 6.461 1 98.06 20 VAL B C 1
ATOM 1368 O O . VAL B 1 20 ? -7.078 24.375 5.441 1 98.06 20 VAL B O 1
ATOM 1371 N N . ALA B 1 21 ? -7.48 26.078 6.824 1 97.31 21 ALA B N 1
ATOM 1372 C CA . ALA B 1 21 ? -8.602 26.562 6.016 1 97.31 21 ALA B CA 1
ATOM 1373 C C . ALA B 1 21 ? -8.32 27.953 5.461 1 97.31 21 ALA B C 1
ATOM 1375 O O . ALA B 1 21 ? -7.5 28.688 6.004 1 97.31 21 ALA B O 1
ATOM 1376 N N . LYS B 1 22 ? -8.914 28.188 4.375 1 95.38 22 LYS B N 1
ATOM 1377 C CA . LYS B 1 22 ? -8.953 29.531 3.809 1 95.38 22 LYS B CA 1
ATOM 1378 C C . LYS B 1 22 ? -10.391 30 3.598 1 95.38 22 LYS B C 1
ATOM 1380 O O . LYS B 1 22 ? -11.172 29.344 2.904 1 95.38 22 LYS B O 1
ATOM 1385 N N . GLU B 1 23 ? -10.703 30.984 4.316 1 91.56 23 GLU B N 1
ATOM 1386 C CA . GLU B 1 23 ? -11.984 31.672 4.168 1 91.56 23 GLU B CA 1
ATOM 1387 C C . GLU B 1 23 ? -11.797 33.062 3.598 1 91.56 23 GLU B C 1
ATOM 1389 O O . GLU B 1 23 ? -11.195 33.938 4.238 1 91.56 23 GLU B O 1
ATOM 1394 N N . THR B 1 24 ? -12.406 33.219 2.471 1 86.5 24 THR B N 1
ATOM 1395 C CA . THR B 1 24 ? -12.195 34.469 1.763 1 86.5 24 THR B CA 1
ATOM 1396 C C . THR B 1 24 ? -10.703 34.75 1.584 1 86.5 24 THR B C 1
ATOM 1398 O O . THR B 1 24 ? -10.023 34.031 0.843 1 86.5 24 THR B O 1
ATOM 1401 N N . ALA B 1 25 ? -10.039 35.531 2.234 1 83.62 25 ALA B N 1
ATOM 1402 C CA . ALA B 1 25 ? -8.617 35.812 2.053 1 83.62 25 ALA B CA 1
ATOM 1403 C C . ALA B 1 25 ? -7.832 35.531 3.332 1 83.62 25 ALA B C 1
ATOM 1405 O O . ALA B 1 25 ? -6.617 35.75 3.377 1 83.62 25 ALA B O 1
ATOM 1406 N N . LYS B 1 26 ? -8.578 34.969 4.184 1 92.12 26 LYS B N 1
ATOM 1407 C CA . LYS B 1 26 ? -7.918 34.781 5.465 1 92.12 26 LYS B CA 1
ATOM 1408 C C . LYS B 1 26 ? -7.609 33.281 5.684 1 92.12 26 LYS B C 1
ATOM 1410 O O . LYS B 1 26 ? -8.469 32.438 5.465 1 92.12 26 LYS B O 1
ATOM 1415 N N . LEU B 1 27 ? -6.453 33 6.09 1 95.44 27 LEU B N 1
ATOM 1416 C CA . LEU B 1 27 ? -6.035 31.641 6.438 1 95.44 27 LEU B CA 1
ATOM 1417 C C . LEU B 1 27 ? -6.312 31.344 7.906 1 95.44 27 LEU B C 1
ATOM 1419 O O . LEU B 1 27 ? -6.125 32.219 8.766 1 95.44 27 LEU B O 1
ATOM 1423 N N . LYS B 1 28 ? -6.77 30.141 8.125 1 95.69 28 LYS B N 1
ATOM 1424 C CA . LYS B 1 28 ? -7.074 29.719 9.492 1 95.69 28 LYS B CA 1
ATOM 1425 C C . LYS B 1 28 ? -6.488 28.344 9.789 1 95.69 28 LYS B C 1
ATOM 1427 O O . LYS B 1 28 ? -6.75 27.375 9.055 1 95.69 28 LYS B O 1
ATOM 1432 N N . TYR B 1 29 ? -5.699 28.328 10.836 1 97.31 29 TYR B N 1
ATOM 1433 C CA . TYR B 1 29 ? -5.219 27.062 11.375 1 97.31 29 TYR B CA 1
ATOM 1434 C C . TYR B 1 29 ? -6.324 26.344 12.141 1 97.31 29 TYR B C 1
ATOM 1436 O O . TYR B 1 29 ? -6.953 26.922 13.023 1 97.31 29 TYR B O 1
ATOM 1444 N N . LEU B 1 30 ? -6.57 25.094 11.781 1 97.62 30 LEU B N 1
ATOM 1445 C CA . LEU B 1 30 ? -7.641 24.359 12.445 1 97.62 30 LEU B CA 1
ATOM 1446 C C . LEU B 1 30 ? -7.074 23.344 13.43 1 97.62 30 LEU B C 1
ATOM 1448 O O . LEU B 1 30 ? -7.484 23.281 14.586 1 97.62 30 LEU B O 1
ATOM 1452 N N . ALA B 1 31 ? -6.184 22.531 12.977 1 98.25 31 ALA B N 1
ATOM 1453 C CA . ALA B 1 31 ? -5.594 21.5 13.82 1 98.25 31 ALA B CA 1
ATOM 1454 C C . ALA B 1 31 ? -4.371 20.875 13.148 1 98.25 31 ALA B C 1
ATOM 1456 O O . ALA B 1 31 ? -4.203 20.969 11.93 1 98.25 31 ALA B O 1
ATOM 1457 N N . SER B 1 32 ? -3.545 20.297 13.938 1 98.38 32 SER B N 1
ATOM 1458 C CA . SER B 1 32 ? -2.42 19.5 13.445 1 98.38 32 SER B CA 1
ATOM 1459 C C . SER B 1 32 ? -1.974 18.469 14.469 1 98.38 32 SER B C 1
ATOM 1461 O O . SER B 1 32 ? -2.42 18.484 15.617 1 98.38 32 SER B O 1
ATOM 1463 N N . GLY B 1 33 ? -1.171 17.562 14.008 1 97.94 33 GLY B N 1
ATOM 1464 C CA . GLY B 1 33 ? -0.669 16.547 14.914 1 97.94 33 GLY B CA 1
ATOM 1465 C C . GLY B 1 33 ? 0.359 15.633 14.273 1 97.94 33 GLY B C 1
ATOM 1466 O O . GLY B 1 33 ? 0.77 15.859 13.133 1 97.94 33 GLY B O 1
ATOM 1467 N N . ILE B 1 34 ? 0.843 14.672 15.086 1 98.06 34 ILE B N 1
ATOM 1468 C CA . ILE B 1 34 ? 1.815 13.672 14.648 1 98.06 34 ILE B CA 1
ATOM 1469 C C . ILE B 1 34 ? 1.271 12.273 14.906 1 98.06 34 ILE B C 1
ATOM 1471 O O . ILE B 1 34 ? 0.595 12.039 15.914 1 98.06 34 ILE B O 1
ATOM 1475 N N . ILE B 1 35 ? 1.5 11.445 13.992 1 98.19 35 ILE B N 1
ATOM 1476 C CA . ILE B 1 35 ? 1.209 10.023 14.148 1 98.19 35 ILE B CA 1
ATOM 1477 C C . ILE B 1 35 ? 2.516 9.242 14.273 1 98.19 35 ILE B C 1
ATOM 1479 O O . ILE B 1 35 ? 3.256 9.094 13.297 1 98.19 35 ILE B O 1
ATOM 1483 N N . LYS B 1 36 ? 2.781 8.695 15.445 1 97.88 36 LYS B N 1
ATOM 1484 C CA . LYS B 1 36 ? 4.012 7.953 15.703 1 97.88 36 LYS B CA 1
ATOM 1485 C C . LYS B 1 36 ? 3.754 6.449 15.703 1 97.88 36 LYS B C 1
ATOM 1487 O O . LYS B 1 36 ? 2.785 5.977 16.297 1 97.88 36 LYS B O 1
ATOM 1492 N N . THR B 1 37 ? 4.555 5.809 14.984 1 97.56 37 THR B N 1
ATOM 1493 C CA . THR B 1 37 ? 4.449 4.355 15.008 1 97.56 37 THR B CA 1
ATOM 1494 C C . THR B 1 37 ? 5.609 3.74 15.781 1 97.56 37 THR B C 1
ATOM 1496 O O . THR B 1 37 ? 6.629 4.395 16.016 1 97.56 37 THR B O 1
ATOM 1499 N N . ASN B 1 38 ? 5.418 2.529 16.234 1 96.94 38 ASN B N 1
ATOM 1500 C CA . ASN B 1 38 ? 6.438 1.759 16.938 1 96.94 38 ASN B CA 1
ATOM 1501 C C . ASN B 1 38 ? 7.211 0.851 15.984 1 96.94 38 ASN B C 1
ATOM 1503 O O . ASN B 1 38 ? 6.629 -0.026 15.344 1 96.94 38 ASN B O 1
ATOM 1507 N N . SER B 1 39 ? 8.578 1.012 15.945 1 94.19 39 SER B N 1
ATOM 1508 C CA . SER B 1 39 ? 9.422 0.294 15 1 94.19 39 SER B CA 1
ATOM 1509 C C . SER B 1 39 ? 9.391 -1.209 15.258 1 94.19 39 SER B C 1
ATOM 1511 O O . SER B 1 39 ? 9.797 -2 14.398 1 94.19 39 SER B O 1
ATOM 1513 N N . LYS B 1 40 ? 8.891 -1.669 16.375 1 96.19 40 LYS B N 1
ATOM 1514 C CA . LYS B 1 40 ? 8.828 -3.086 16.734 1 96.19 40 LYS B CA 1
ATOM 1515 C C . LYS B 1 40 ? 7.594 -3.746 16.125 1 96.19 40 LYS B C 1
ATOM 1517 O O . LYS B 1 40 ? 7.512 -4.973 16.047 1 96.19 40 LYS B O 1
ATOM 1522 N N . ASP B 1 41 ? 6.598 -2.902 15.758 1 96.94 41 ASP B N 1
ATOM 1523 C CA . ASP B 1 41 ? 5.375 -3.436 15.164 1 96.94 41 ASP B CA 1
ATOM 1524 C C . ASP B 1 41 ? 5.602 -3.832 13.703 1 96.94 41 ASP B C 1
ATOM 1526 O O . ASP B 1 41 ? 6.465 -3.266 13.031 1 96.94 41 ASP B O 1
ATOM 1530 N N . GLU B 1 42 ? 4.844 -4.781 13.32 1 96.62 42 GLU B N 1
ATOM 1531 C CA . GLU B 1 42 ? 4.898 -5.164 11.914 1 96.62 42 GLU B CA 1
ATOM 1532 C C . GLU B 1 42 ? 4.492 -4 11.008 1 96.62 42 GLU B C 1
ATOM 1534 O O . GLU B 1 42 ? 3.602 -3.223 11.352 1 96.62 42 GLU B O 1
ATOM 1539 N N . ILE B 1 43 ? 5.062 -3.949 9.844 1 96.31 43 ILE B N 1
ATOM 1540 C CA . ILE B 1 43 ? 4.949 -2.805 8.945 1 96.31 43 ILE B CA 1
ATOM 1541 C C . ILE B 1 43 ? 3.488 -2.598 8.555 1 96.31 43 ILE B C 1
ATOM 1543 O O . ILE B 1 43 ? 3.008 -1.464 8.5 1 96.31 43 ILE B O 1
ATOM 1547 N N . HIS B 1 44 ? 2.746 -3.674 8.281 1 98.06 44 HIS B N 1
ATOM 1548 C CA . HIS B 1 44 ? 1.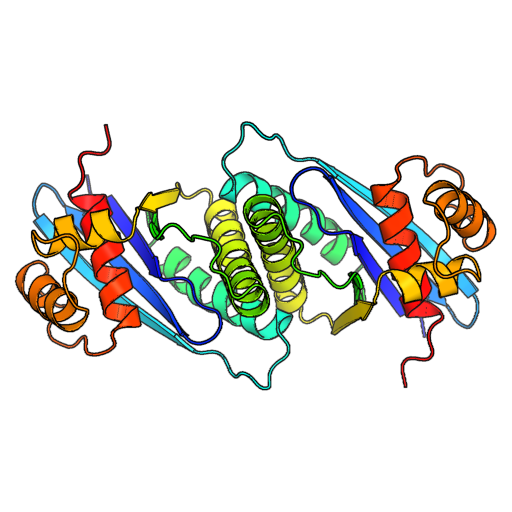364 -3.516 7.84 1 98.06 44 HIS B CA 1
ATOM 1549 C C . HIS B 1 44 ? 0.483 -2.98 8.961 1 98.06 44 HIS B C 1
ATOM 1551 O O . HIS B 1 44 ? -0.478 -2.25 8.711 1 98.06 44 HIS B O 1
ATOM 1557 N N . HIS B 1 45 ? 0.825 -3.266 10.25 1 98.12 45 HIS B N 1
ATOM 1558 C CA . HIS B 1 45 ? 0.094 -2.691 11.375 1 98.12 45 HIS B CA 1
ATOM 1559 C C . HIS B 1 45 ? 0.414 -1.209 11.539 1 98.12 45 HIS B C 1
ATOM 1561 O O . HIS B 1 45 ? -0.467 -0.412 11.875 1 98.12 45 HIS B O 1
ATOM 1567 N N . ARG B 1 46 ? 1.659 -0.911 11.359 1 98.38 46 ARG B N 1
ATOM 1568 C CA . ARG B 1 46 ? 2.064 0.489 11.43 1 98.38 46 ARG B CA 1
ATOM 1569 C C . ARG B 1 46 ? 1.338 1.326 10.383 1 98.38 46 ARG B C 1
ATOM 1571 O O . ARG B 1 46 ? 0.829 2.406 10.688 1 98.38 46 ARG B O 1
ATOM 1578 N N . LEU B 1 47 ? 1.287 0.829 9.195 1 98.62 47 LEU B N 1
ATOM 1579 C CA . LEU B 1 47 ? 0.637 1.537 8.094 1 98.62 47 LEU B CA 1
ATOM 1580 C C . LEU B 1 47 ? -0.865 1.648 8.336 1 98.62 47 LEU B C 1
ATOM 1582 O O . LEU B 1 47 ? -1.47 2.682 8.039 1 98.62 47 LEU B O 1
ATOM 1586 N N . ALA B 1 48 ? -1.471 0.607 8.836 1 98.62 48 ALA B N 1
ATOM 1587 C CA . ALA B 1 48 ? -2.893 0.637 9.164 1 98.62 48 ALA B CA 1
ATOM 1588 C C . ALA B 1 48 ? -3.182 1.666 10.258 1 98.62 48 ALA B C 1
ATOM 1590 O O . ALA B 1 48 ? -4.199 2.359 10.211 1 98.62 48 ALA B O 1
ATOM 1591 N N . PHE B 1 49 ? -2.289 1.713 11.234 1 98.69 49 PHE B N 1
ATOM 1592 C CA . PHE B 1 49 ? -2.441 2.676 12.32 1 98.69 49 PHE B CA 1
ATOM 1593 C C . PHE B 1 49 ? -2.387 4.102 11.789 1 98.69 49 PHE B C 1
ATOM 1595 O O . PHE B 1 49 ? -3.221 4.938 12.148 1 98.69 49 PHE B O 1
ATOM 1602 N N . ILE B 1 50 ? -1.474 4.328 10.898 1 98.56 50 ILE B N 1
ATOM 1603 C CA . ILE B 1 50 ? -1.357 5.637 10.273 1 98.56 50 ILE B CA 1
ATOM 1604 C C . ILE B 1 50 ? -2.652 5.973 9.539 1 98.56 50 ILE B C 1
ATOM 1606 O O . ILE B 1 50 ? -3.236 7.039 9.75 1 98.56 50 ILE B O 1
ATOM 1610 N N . ASN B 1 51 ? -3.15 5.121 8.742 1 98.62 51 ASN B N 1
ATOM 1611 C CA . ASN B 1 51 ? -4.344 5.359 7.934 1 98.62 51 ASN B CA 1
ATOM 1612 C C . ASN B 1 51 ? -5.578 5.559 8.805 1 98.62 51 ASN B C 1
ATOM 1614 O O . ASN B 1 51 ? -6.391 6.449 8.547 1 98.62 51 ASN B O 1
ATOM 1618 N N . SER B 1 52 ? -5.668 4.699 9.781 1 98.44 52 SER B N 1
ATOM 1619 C CA . SER B 1 52 ? -6.844 4.805 10.641 1 98.44 52 SER B CA 1
ATOM 1620 C C . SER B 1 52 ? -6.863 6.133 11.383 1 98.44 52 SER B C 1
ATOM 1622 O O . SER B 1 52 ? -7.926 6.734 11.562 1 98.44 52 SER B O 1
ATOM 1624 N N . THR B 1 53 ? -5.695 6.5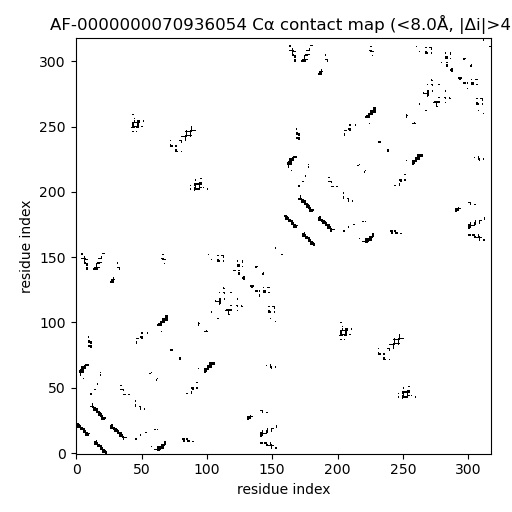86 11.859 1 98.56 53 THR B N 1
ATOM 1625 C CA . THR B 1 53 ? -5.602 7.852 12.57 1 98.56 53 THR B CA 1
ATOM 1626 C C . THR B 1 53 ? -5.875 9.023 11.633 1 98.56 53 THR B C 1
ATOM 1628 O O . THR B 1 53 ? -6.629 9.938 11.977 1 98.56 53 THR B O 1
ATOM 1631 N N . LEU B 1 54 ? -5.32 8.945 10.406 1 98.62 54 LEU B N 1
ATOM 1632 C CA . LEU B 1 54 ? -5.523 10.016 9.438 1 98.62 54 LEU B CA 1
ATOM 1633 C C . LEU B 1 54 ? -6.973 10.047 8.961 1 98.62 54 LEU B C 1
ATOM 1635 O O . LEU B 1 54 ? -7.516 11.117 8.672 1 98.62 54 LEU B O 1
ATOM 1639 N N . GLU B 1 55 ? -7.562 8.922 8.859 1 98.62 55 GLU B N 1
ATOM 1640 C CA . GLU B 1 55 ? -8.961 8.828 8.453 1 98.62 55 GLU B CA 1
ATOM 1641 C C . GLU B 1 55 ? -9.867 9.602 9.414 1 98.62 55 GLU B C 1
ATOM 1643 O O . GLU B 1 55 ? -10.82 10.25 8.984 1 98.62 55 GLU B O 1
ATOM 1648 N N . LYS B 1 56 ? -9.609 9.5 10.719 1 98.75 56 LYS B N 1
ATOM 1649 C CA . LYS B 1 56 ? -10.375 10.258 11.703 1 98.75 56 LYS B CA 1
ATOM 1650 C C . LYS B 1 56 ? -10.289 11.758 11.43 1 98.75 56 LYS B C 1
ATOM 1652 O O . LYS B 1 56 ? -11.273 12.484 11.586 1 98.75 56 LYS B O 1
ATOM 1657 N N . VAL B 1 57 ? -9.117 12.18 11.023 1 98.75 57 VAL B N 1
ATOM 1658 C CA . VAL B 1 57 ? -8.914 13.594 10.703 1 98.75 57 VAL B CA 1
ATOM 1659 C C . VAL B 1 57 ? -9.742 13.969 9.477 1 98.75 57 VAL B C 1
ATOM 1661 O O . VAL B 1 57 ? -10.406 15.008 9.469 1 98.75 57 VAL B O 1
ATOM 1664 N N . ILE B 1 58 ? -9.766 13.156 8.461 1 98.69 58 ILE B N 1
ATOM 1665 C CA . ILE B 1 58 ? -10.5 13.414 7.23 1 98.69 58 ILE B CA 1
ATOM 1666 C C . ILE B 1 58 ? -12 13.477 7.527 1 98.69 58 ILE B C 1
ATOM 1668 O O . ILE B 1 58 ? -12.703 14.367 7.035 1 98.69 58 ILE B O 1
ATOM 1672 N N . LEU B 1 59 ? -12.43 12.523 8.32 1 98.62 59 LEU B N 1
ATOM 1673 C CA . LEU B 1 59 ? -13.852 12.453 8.641 1 98.62 59 LEU B CA 1
ATOM 1674 C C . LEU B 1 59 ? -14.273 13.641 9.508 1 98.62 59 LEU B C 1
ATOM 1676 O O . LEU B 1 59 ? -15.383 14.156 9.359 1 98.62 59 LEU B O 1
ATOM 1680 N N . GLU B 1 60 ? -13.398 14.062 10.367 1 98.56 60 GLU B N 1
ATOM 1681 C CA . GLU B 1 60 ? -13.703 15.148 11.297 1 98.56 60 GLU B CA 1
ATOM 1682 C C . GLU B 1 60 ? -13.734 16.5 10.578 1 98.56 60 GLU B C 1
ATOM 1684 O O . GLU B 1 60 ? -14.648 17.297 10.789 1 98.56 60 GLU B O 1
ATOM 1689 N N . TYR B 1 61 ? -12.766 16.781 9.695 1 98.25 61 TYR B N 1
ATOM 1690 C CA . TYR B 1 61 ? -12.602 18.125 9.164 1 98.25 61 TYR B CA 1
ATOM 1691 C C . TYR B 1 61 ? -13.094 18.219 7.727 1 98.25 61 TYR B C 1
ATOM 1693 O O . TYR B 1 61 ? -13.281 19.312 7.199 1 98.25 61 TYR B O 1
ATOM 1701 N N . GLN B 1 62 ? -13.234 17 7.07 1 98 62 GLN B N 1
ATOM 1702 C CA . GLN B 1 62 ? -13.758 16.906 5.711 1 98 62 GLN B CA 1
ATOM 1703 C C . GLN B 1 62 ? -13.016 17.859 4.777 1 98 62 GLN B C 1
ATOM 1705 O O . GLN B 1 62 ? -13.625 18.719 4.129 1 98 62 GLN B O 1
ATOM 1710 N N . PRO B 1 63 ? -11.703 17.672 4.668 1 98.38 63 PRO B N 1
ATOM 1711 C CA . PRO B 1 63 ? -10.953 18.562 3.773 1 98.38 63 PRO B CA 1
ATOM 1712 C C . PRO B 1 63 ? -11.398 18.438 2.318 1 98.38 63 PRO B C 1
ATOM 1714 O O . PRO B 1 63 ? -11.922 17.406 1.909 1 98.38 63 PRO B O 1
ATOM 1717 N N . ASN B 1 64 ? -11.148 19.562 1.574 1 96.75 64 ASN B N 1
ATOM 1718 C CA . ASN B 1 64 ? -11.438 19.578 0.145 1 96.75 64 ASN B CA 1
ATOM 1719 C C . ASN B 1 64 ? -10.305 18.969 -0.668 1 96.75 64 ASN B C 1
ATOM 1721 O O . ASN B 1 64 ? -10.531 18.391 -1.733 1 96.75 64 ASN B O 1
ATOM 1725 N N . MET B 1 65 ? -9.109 19.141 -0.132 1 97.25 65 MET B N 1
ATOM 1726 C CA . MET B 1 65 ? -7.887 18.766 -0.822 1 97.25 65 MET B CA 1
ATOM 1727 C C . MET B 1 65 ? -6.84 18.25 0.167 1 97.25 65 MET B C 1
ATOM 1729 O O . MET B 1 65 ? -6.855 18.641 1.339 1 97.25 65 MET B O 1
ATOM 1733 N N . ALA B 1 66 ? -6.035 17.375 -0.328 1 98.56 66 ALA B N 1
ATOM 1734 C CA . ALA B 1 66 ? -4.828 17 0.402 1 98.56 66 ALA B CA 1
ATOM 1735 C C . ALA B 1 66 ? -3.572 17.453 -0.33 1 98.56 66 ALA B C 1
ATOM 1737 O O . ALA B 1 66 ? -3.559 17.547 -1.56 1 98.56 66 ALA B O 1
ATOM 1738 N N . ALA B 1 67 ? -2.605 17.797 0.421 1 98.38 67 ALA B N 1
ATOM 1739 C CA . ALA B 1 67 ? -1.313 18.203 -0.126 1 98.38 67 ALA B CA 1
ATOM 1740 C C . ALA B 1 67 ? -0.173 17.438 0.543 1 98.38 67 ALA B C 1
ATOM 1742 O O . ALA B 1 67 ? -0.191 17.219 1.757 1 98.38 67 ALA B O 1
ATOM 1743 N N . ILE B 1 68 ? 0.795 16.984 -0.268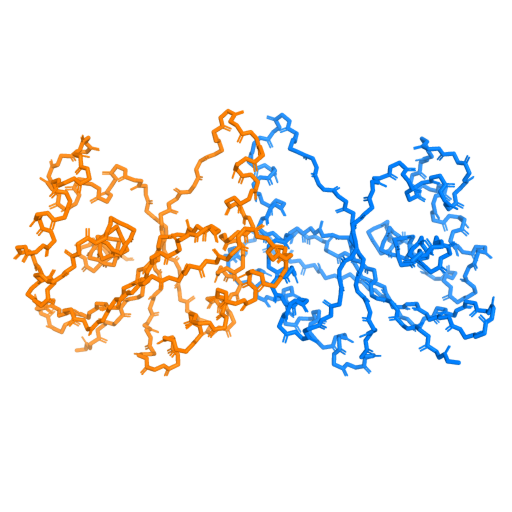 1 97.75 68 ILE B N 1
ATOM 1744 C CA . ILE B 1 68 ? 1.957 16.281 0.257 1 97.75 68 ILE B CA 1
ATOM 1745 C C . ILE B 1 68 ? 3.221 16.766 -0.454 1 97.75 68 ILE B C 1
ATOM 1747 O O . ILE B 1 68 ? 3.146 17.328 -1.544 1 97.75 68 ILE B O 1
ATOM 1751 N N . GLU B 1 69 ? 4.352 16.5 0.211 1 94.5 69 GLU B N 1
ATOM 1752 C CA . GLU B 1 69 ? 5.621 16.797 -0.45 1 94.5 69 GLU B CA 1
ATOM 1753 C C . GLU B 1 69 ? 5.996 15.695 -1.433 1 94.5 69 GLU B C 1
ATOM 1755 O O . GLU B 1 69 ? 5.754 14.516 -1.17 1 94.5 69 GLU B O 1
ATOM 1760 N N . GLU B 1 70 ? 6.629 16.125 -2.496 1 91.88 70 GLU B N 1
ATOM 1761 C CA . GLU B 1 70 ? 7.148 15.148 -3.455 1 91.88 70 GLU B CA 1
ATOM 1762 C C . GLU B 1 70 ? 8.32 14.359 -2.865 1 91.88 70 GLU B C 1
ATOM 1764 O O . GLU B 1 70 ? 9.078 14.891 -2.053 1 91.88 70 GLU B O 1
ATOM 1769 N N . THR B 1 71 ? 8.367 13.07 -3.211 1 83.56 71 THR B N 1
ATOM 1770 C CA . THR B 1 71 ? 9.453 12.211 -2.748 1 83.56 71 THR B CA 1
ATOM 1771 C C . THR B 1 71 ? 10.383 11.852 -3.902 1 83.56 71 THR B C 1
ATOM 1773 O O . THR B 1 71 ? 9.938 11.641 -5.027 1 83.56 71 THR B O 1
ATOM 1776 N N . PHE B 1 72 ? 11.688 12.031 -3.564 1 75.94 72 PHE B N 1
ATOM 1777 C CA . PHE B 1 72 ? 12.695 11.617 -4.539 1 75.94 72 PHE B CA 1
ATOM 1778 C C . PHE B 1 72 ? 13.492 10.422 -4.023 1 75.94 72 PHE B C 1
ATOM 1780 O O . PHE B 1 72 ? 13.539 10.18 -2.816 1 75.94 72 PHE B O 1
ATOM 1787 N N . VAL B 1 73 ? 13.703 9.492 -4.871 1 65.69 73 VAL B N 1
ATOM 1788 C CA . VAL B 1 73 ? 14.461 8.297 -4.5 1 65.69 73 VAL B CA 1
ATOM 1789 C C . VAL B 1 73 ? 15.93 8.664 -4.277 1 65.69 73 VAL B C 1
ATOM 1791 O O . VAL B 1 73 ? 16.578 9.234 -5.16 1 65.69 73 VAL B O 1
ATOM 1794 N N . ASN B 1 74 ? 16.281 8.719 -2.896 1 65.62 74 ASN B N 1
ATOM 1795 C CA . ASN B 1 74 ? 17.688 8.906 -2.586 1 65.62 74 ASN B CA 1
ATOM 1796 C C . ASN B 1 74 ? 18.484 7.629 -2.824 1 65.62 74 ASN B C 1
ATOM 1798 O O . ASN B 1 74 ? 17.922 6.605 -3.229 1 65.62 74 ASN B O 1
ATOM 1802 N N . THR B 1 75 ? 19.797 7.797 -2.543 1 64.44 75 THR B N 1
ATOM 1803 C CA . THR B 1 75 ? 20.75 6.727 -2.795 1 64.44 75 THR B CA 1
ATOM 1804 C C . THR B 1 75 ? 20.5 5.539 -1.87 1 64.44 75 THR B C 1
ATOM 1806 O O . THR B 1 75 ? 20.844 4.402 -2.201 1 64.44 75 THR B O 1
ATOM 1809 N N . ASN B 1 76 ? 19.766 5.891 -0.71 1 76.25 76 ASN B N 1
ATOM 1810 C CA . ASN B 1 76 ? 19.484 4.762 0.171 1 76.25 76 ASN B CA 1
ATOM 1811 C C . ASN B 1 76 ? 18.172 4.082 -0.193 1 76.25 76 ASN B C 1
ATOM 1813 O O . ASN B 1 76 ? 17.094 4.547 0.195 1 76.25 76 ASN B O 1
ATOM 1817 N N . SER B 1 77 ? 18.328 2.996 -0.725 1 74.5 77 SER B N 1
ATOM 1818 C CA . SER B 1 77 ? 17.203 2.312 -1.362 1 74.5 77 SER B CA 1
ATOM 1819 C C . SER B 1 77 ? 16.219 1.789 -0.328 1 74.5 77 SER B C 1
ATOM 1821 O O . SER B 1 77 ? 15.008 1.839 -0.541 1 74.5 77 SER B O 1
ATOM 1823 N N . VAL B 1 78 ? 16.688 1.321 0.907 1 76.19 78 VAL B N 1
ATOM 1824 C CA . VAL B 1 78 ? 15.805 0.718 1.903 1 76.19 78 VAL B CA 1
ATOM 1825 C C . VAL B 1 78 ? 14.922 1.795 2.535 1 76.19 78 VAL B C 1
ATOM 1827 O O . VAL B 1 78 ? 13.711 1.605 2.693 1 76.19 78 VAL B O 1
ATOM 1830 N N . THR B 1 79 ? 15.523 2.912 2.922 1 79.19 79 THR B N 1
ATOM 1831 C CA . THR B 1 79 ? 14.766 4.008 3.516 1 79.19 79 THR B CA 1
ATOM 1832 C C . THR B 1 79 ? 13.758 4.574 2.521 1 79.19 79 THR B C 1
ATOM 1834 O O . THR B 1 79 ? 12.641 4.93 2.898 1 79.19 79 THR B O 1
ATOM 1837 N N . SER B 1 80 ? 14.188 4.605 1.285 1 83.5 80 SER B N 1
ATOM 1838 C CA . SER B 1 80 ? 13.305 5.105 0.233 1 83.5 80 SER B CA 1
ATOM 1839 C C . SER B 1 80 ? 12.102 4.191 0.038 1 83.5 80 SER B C 1
ATOM 1841 O O . SER B 1 80 ? 10.984 4.664 -0.201 1 83.5 80 SER B O 1
ATOM 1843 N N . LEU B 1 81 ? 12.375 2.955 0.162 1 85.81 81 LEU B N 1
ATOM 1844 C CA . LEU B 1 81 ? 11.289 1.996 0.018 1 85.81 81 LEU B CA 1
ATOM 1845 C C . LEU B 1 81 ? 10.273 2.148 1.149 1 85.81 81 LEU B C 1
ATOM 1847 O O . LEU B 1 81 ? 9.062 2.168 0.909 1 85.81 81 LEU B O 1
ATOM 1851 N N . LYS B 1 82 ? 10.711 2.34 2.334 1 87.69 82 LYS B N 1
ATOM 1852 C CA . LYS B 1 82 ? 9.836 2.502 3.49 1 87.69 82 LYS B CA 1
ATOM 1853 C C . LYS B 1 82 ? 9.031 3.795 3.396 1 87.69 82 LYS B C 1
ATOM 1855 O O . LYS B 1 82 ? 7.859 3.836 3.779 1 87.69 82 LYS B O 1
ATOM 1860 N N . LEU B 1 83 ? 9.734 4.754 2.926 1 89.88 83 LEU B N 1
ATOM 1861 C CA . LEU B 1 83 ? 9.023 6.004 2.676 1 89.88 83 LEU B CA 1
ATOM 1862 C C . LEU B 1 83 ? 7.926 5.805 1.636 1 89.88 83 LEU B C 1
ATOM 1864 O O . LEU B 1 83 ? 6.824 6.344 1.777 1 89.88 83 LEU B O 1
ATOM 1868 N N . GLY B 1 84 ? 8.227 5.062 0.678 1 92.88 84 GLY B N 1
ATOM 1869 C CA . GLY B 1 84 ? 7.234 4.711 -0.328 1 92.88 84 GLY B CA 1
ATOM 1870 C C . GLY B 1 84 ? 6.023 4.004 0.249 1 92.88 84 GLY B C 1
ATOM 1871 O O . GLY B 1 84 ? 4.891 4.27 -0.158 1 92.88 84 GLY B O 1
ATOM 1872 N N . TYR B 1 85 ? 6.297 3.137 1.218 1 95.81 85 TYR B N 1
ATOM 1873 C CA . TYR B 1 85 ? 5.191 2.428 1.854 1 95.81 85 TYR B CA 1
ATOM 1874 C C . TYR B 1 85 ? 4.242 3.402 2.541 1 95.81 85 TYR B C 1
ATOM 1876 O O . TYR B 1 85 ? 3.027 3.344 2.336 1 95.81 85 TYR B O 1
ATOM 1884 N N . ALA B 1 86 ? 4.793 4.293 3.273 1 96.75 86 ALA B N 1
ATOM 1885 C CA . ALA B 1 86 ? 3.975 5.273 3.984 1 96.75 86 ALA B CA 1
ATOM 1886 C C . ALA B 1 86 ? 3.188 6.145 3.01 1 96.75 86 ALA B C 1
ATOM 1888 O O . ALA B 1 86 ? 1.986 6.359 3.189 1 96.75 86 ALA B O 1
ATOM 1889 N N . ARG B 1 87 ? 3.838 6.602 2.014 1 96.88 87 ARG B N 1
ATOM 1890 C CA . ARG B 1 87 ? 3.193 7.457 1.019 1 96.88 87 ARG B CA 1
ATOM 1891 C C . ARG B 1 87 ? 2.078 6.707 0.296 1 96.88 87 ARG B C 1
ATOM 1893 O O . ARG B 1 87 ? 0.994 7.254 0.082 1 96.88 87 ARG B O 1
ATOM 1900 N N . GLY B 1 88 ? 2.354 5.5 -0.071 1 97.94 88 GLY B N 1
ATOM 1901 C CA . GLY B 1 88 ? 1.336 4.691 -0.724 1 97.94 88 GLY B CA 1
ATOM 1902 C C . GLY B 1 88 ? 0.095 4.496 0.126 1 97.94 88 GLY B C 1
ATOM 1903 O O . GLY B 1 88 ? -1.028 4.59 -0.375 1 97.94 88 GLY B O 1
ATOM 1904 N N . ALA B 1 89 ? 0.281 4.195 1.39 1 98.56 89 ALA B N 1
ATOM 1905 C CA . ALA B 1 89 ? -0.83 4.02 2.32 1 98.56 89 ALA B CA 1
ATOM 1906 C C . ALA B 1 89 ? -1.675 5.285 2.416 1 98.56 89 ALA B C 1
ATOM 1908 O O . ALA B 1 89 ? -2.904 5.227 2.322 1 98.56 89 ALA B O 1
ATOM 1909 N N . ILE B 1 90 ? -1.041 6.387 2.482 1 98.56 90 ILE B N 1
ATOM 1910 C CA . ILE B 1 90 ? -1.71 7.672 2.648 1 98.56 90 ILE B CA 1
ATOM 1911 C C . ILE B 1 90 ? -2.467 8.031 1.37 1 98.56 90 ILE B C 1
ATOM 1913 O O . ILE B 1 90 ? -3.625 8.453 1.424 1 98.56 90 ILE B O 1
ATOM 1917 N N . MET B 1 91 ? -1.814 7.836 0.267 1 98.44 91 MET B N 1
ATOM 1918 C CA . MET B 1 91 ? -2.436 8.18 -1.009 1 98.44 91 MET B CA 1
ATOM 1919 C C . MET B 1 91 ? -3.674 7.328 -1.26 1 98.44 91 MET B C 1
ATOM 1921 O O . MET B 1 91 ? -4.676 7.82 -1.784 1 98.44 91 MET B O 1
ATOM 1925 N N . SER B 1 92 ? -3.574 6.078 -0.875 1 98.56 92 SER B N 1
ATOM 1926 C CA . SER B 1 92 ? -4.746 5.223 -1.035 1 98.56 92 SER B CA 1
ATOM 1927 C C . SER B 1 92 ? -5.914 5.723 -0.196 1 98.56 92 SER B C 1
ATOM 1929 O O . SER B 1 92 ? -7.066 5.672 -0.633 1 98.56 92 SER B O 1
ATOM 1931 N N . LEU B 1 93 ? -5.656 6.188 1.013 1 98.62 93 LEU B N 1
ATOM 1932 C CA . LEU B 1 93 ? -6.684 6.727 1.894 1 98.62 93 LEU B CA 1
ATOM 1933 C C . LEU B 1 93 ? -7.293 7.996 1.307 1 98.62 93 LEU B C 1
ATOM 1935 O O . LEU B 1 93 ? -8.516 8.164 1.307 1 98.62 93 LEU B O 1
ATOM 1939 N N . ILE B 1 94 ? -6.43 8.859 0.781 1 98.62 94 ILE B N 1
ATOM 1940 C CA . ILE B 1 94 ? -6.879 10.094 0.156 1 98.62 94 ILE B CA 1
ATOM 1941 C C . ILE B 1 94 ? -7.809 9.773 -1.012 1 98.62 94 ILE B C 1
ATOM 1943 O O . ILE B 1 94 ? -8.883 10.375 -1.144 1 98.62 94 ILE B O 1
ATOM 1947 N N . GLY B 1 95 ? -7.461 8.875 -1.84 1 98.38 95 GLY B N 1
ATOM 1948 C CA . GLY B 1 95 ? -8.289 8.445 -2.957 1 98.38 95 GLY B CA 1
ATOM 1949 C C . GLY B 1 95 ? -9.609 7.84 -2.525 1 98.38 95 GLY B C 1
ATOM 1950 O O . GLY B 1 95 ? -10.633 8.016 -3.197 1 98.38 95 GLY B O 1
ATOM 1951 N N . ARG B 1 96 ? -9.602 7.121 -1.447 1 97.75 96 ARG B N 1
ATOM 1952 C CA . ARG B 1 96 ? -10.797 6.465 -0.929 1 97.75 96 ARG B CA 1
ATOM 1953 C C . ARG B 1 96 ? -11.891 7.484 -0.619 1 97.75 96 ARG B C 1
ATOM 1955 O O . ARG B 1 96 ? -13.078 7.207 -0.804 1 97.75 96 ARG B O 1
ATOM 1962 N N . TYR B 1 97 ? -11.477 8.609 -0.188 1 97.88 97 TYR B N 1
ATOM 1963 C CA . TYR B 1 97 ? -12.445 9.641 0.177 1 97.88 97 TYR B CA 1
ATOM 1964 C C . TYR B 1 97 ? -12.617 10.648 -0.952 1 97.88 97 TYR B C 1
ATOM 1966 O O . TYR B 1 97 ? -13.211 11.711 -0.754 1 97.88 97 TYR B O 1
ATOM 1974 N N . ASN B 1 98 ? -11.992 10.344 -2.133 1 97 98 ASN B N 1
ATOM 1975 C CA . ASN B 1 98 ? -12.125 11.125 -3.359 1 97 98 ASN B CA 1
ATOM 1976 C C . ASN B 1 98 ? -11.625 12.547 -3.174 1 97 98 ASN B C 1
ATOM 1978 O O . ASN B 1 98 ? -12.211 13.492 -3.697 1 97 98 ASN B O 1
ATOM 1982 N N . LEU B 1 99 ? -10.633 12.719 -2.322 1 97.5 99 LEU B N 1
ATOM 1983 C CA . LEU B 1 99 ? -9.977 14.016 -2.189 1 97.5 99 LEU B CA 1
ATOM 1984 C C . LEU B 1 99 ? -9.016 14.258 -3.344 1 97.5 99 LEU B C 1
ATOM 1986 O O . LEU B 1 99 ? -8.383 13.32 -3.842 1 97.5 99 LEU B O 1
ATOM 1990 N N . GLY B 1 100 ? -8.938 15.469 -3.787 1 96.81 100 GLY B N 1
ATOM 1991 C CA . GLY B 1 100 ? -7.812 15.812 -4.648 1 96.81 100 GLY B CA 1
ATOM 1992 C C . GLY B 1 100 ? -6.473 15.75 -3.939 1 96.81 100 GLY B C 1
ATOM 1993 O O . GLY B 1 100 ? -6.41 15.844 -2.713 1 96.81 100 GLY B O 1
ATOM 1994 N N . LEU B 1 101 ? -5.414 15.578 -4.715 1 97.81 101 LEU B N 1
ATOM 1995 C CA . LEU B 1 101 ? -4.066 15.5 -4.156 1 97.81 101 LEU B CA 1
ATOM 1996 C C . LEU B 1 101 ? -3.098 16.375 -4.953 1 97.81 101 LEU B C 1
ATOM 1998 O O . LEU B 1 101 ? -3.014 16.25 -6.176 1 97.81 101 LEU B O 1
ATOM 2002 N N . ARG B 1 102 ? -2.477 17.172 -4.266 1 97.06 102 ARG B N 1
ATOM 2003 C CA . ARG B 1 102 ? -1.438 18 -4.871 1 97.06 102 ARG B CA 1
ATOM 2004 C C . ARG B 1 102 ? -0.082 17.734 -4.227 1 97.06 102 ARG B C 1
ATOM 2006 O O . ARG B 1 102 ? 0.017 17.625 -3.002 1 97.06 102 ARG B O 1
ATOM 2013 N N . GLU B 1 103 ? 0.923 17.578 -5.098 1 96.38 103 GLU B N 1
ATOM 2014 C CA . GLU B 1 103 ? 2.287 17.391 -4.609 1 96.38 103 GLU B CA 1
ATOM 2015 C C . GLU B 1 103 ? 3.133 18.641 -4.848 1 96.38 103 GLU B C 1
ATOM 2017 O O . GLU B 1 103 ? 3.016 19.297 -5.895 1 96.38 103 GLU B O 1
ATOM 2022 N N . PHE B 1 104 ? 3.971 18.938 -3.838 1 96.06 104 PHE B N 1
ATOM 2023 C CA . PHE B 1 104 ? 4.871 20.078 -3.951 1 96.06 104 PHE B CA 1
ATOM 2024 C C . PHE B 1 104 ? 6.32 19.641 -3.789 1 96.06 104 PHE B C 1
ATOM 2026 O O . PHE B 1 104 ? 6.629 18.797 -2.949 1 96.06 104 PHE B O 1
ATOM 2033 N N . LYS B 1 105 ? 7.207 20.234 -4.555 1 94.38 105 LYS B N 1
ATOM 2034 C CA . LYS B 1 105 ? 8.641 20.094 -4.309 1 94.38 105 LYS B CA 1
ATOM 2035 C C . LYS B 1 105 ? 9.039 20.719 -2.977 1 94.38 105 LYS B C 1
ATOM 2037 O O . LYS B 1 105 ? 8.531 21.797 -2.615 1 94.38 105 LYS B O 1
ATOM 2042 N N . PRO B 1 106 ? 10 20.078 -2.322 1 92.56 106 PRO B N 1
ATOM 2043 C CA . PRO B 1 106 ? 10.461 20.641 -1.052 1 92.56 106 PRO B CA 1
ATOM 2044 C C . PRO B 1 106 ? 10.898 22.109 -1.181 1 92.56 106 PRO B C 1
ATOM 2046 O O . PRO B 1 106 ? 10.555 22.938 -0.336 1 92.56 106 PRO B O 1
ATOM 2049 N N . ASN B 1 107 ? 11.625 22.359 -2.213 1 93.5 107 ASN B N 1
ATOM 2050 C CA . ASN B 1 107 ? 12.102 23.734 -2.422 1 93.5 107 ASN B CA 1
ATOM 2051 C C . ASN B 1 107 ? 10.945 24.703 -2.59 1 93.5 107 ASN B C 1
ATOM 2053 O O . ASN B 1 107 ? 11.016 25.844 -2.135 1 93.5 107 ASN B O 1
ATOM 2057 N N . THR B 1 108 ? 9.898 24.266 -3.25 1 95.19 108 THR B N 1
ATOM 2058 C CA . THR B 1 108 ? 8.719 25.109 -3.441 1 95.19 108 THR B CA 1
ATOM 2059 C C . THR B 1 108 ? 8.07 25.438 -2.104 1 95.19 108 THR B C 1
ATOM 2061 O O . THR B 1 108 ? 7.695 26.594 -1.853 1 95.19 108 THR B O 1
ATOM 2064 N N . VAL B 1 109 ? 7.98 24.484 -1.211 1 95.88 109 VAL B N 1
ATOM 2065 C CA . VAL B 1 109 ? 7.387 24.688 0.107 1 95.88 109 VAL B CA 1
ATOM 2066 C C . VAL B 1 109 ? 8.227 25.672 0.908 1 95.88 109 VAL B C 1
ATOM 2068 O O . VAL B 1 109 ? 7.703 26.656 1.45 1 95.88 109 VAL B O 1
ATOM 2071 N N . LYS B 1 110 ? 9.531 25.469 0.831 1 95.25 110 LYS B N 1
ATOM 2072 C CA . LYS B 1 110 ? 10.438 26.328 1.577 1 95.25 110 LYS B CA 1
ATOM 2073 C C . LYS B 1 110 ? 10.383 27.766 1.057 1 95.25 110 LYS B C 1
ATOM 2075 O O . LYS B 1 110 ? 10.289 28.719 1.84 1 95.25 110 LYS B O 1
ATOM 2080 N N . LYS B 1 111 ? 10.414 27.844 -0.209 1 95.88 111 LYS B N 1
ATOM 2081 C CA . LYS B 1 111 ? 10.359 29.172 -0.823 1 95.88 111 LYS B CA 1
ATOM 2082 C C . LYS B 1 111 ? 9.039 29.875 -0.511 1 95.88 111 LYS B C 1
ATOM 2084 O O . LYS B 1 111 ? 9.023 31.062 -0.219 1 95.88 111 LYS B O 1
ATOM 2089 N N . THR B 1 112 ? 8.016 29.156 -0.608 1 95.88 112 THR B N 1
ATOM 2090 C CA . THR B 1 112 ? 6.699 29.734 -0.38 1 95.88 112 THR B CA 1
ATOM 2091 C C . THR B 1 112 ? 6.57 30.234 1.055 1 95.88 112 THR B C 1
ATOM 2093 O O . THR B 1 112 ? 6.012 31.312 1.294 1 95.88 112 THR B O 1
ATOM 2096 N N . VAL B 1 113 ? 7.109 29.531 1.99 1 96.06 113 VAL B N 1
ATOM 2097 C CA . VAL B 1 113 ? 6.914 29.828 3.406 1 96.06 113 VAL B CA 1
ATOM 2098 C C . VAL B 1 113 ? 7.949 30.844 3.865 1 96.06 113 VAL B C 1
ATOM 2100 O O . VAL B 1 113 ? 7.629 31.766 4.621 1 96.06 113 VAL B O 1
ATOM 2103 N N . THR B 1 114 ? 9.18 30.734 3.322 1 95.69 114 THR B N 1
ATOM 2104 C CA . THR B 1 114 ? 10.242 31.531 3.92 1 95.69 114 THR B CA 1
ATOM 2105 C C . THR B 1 114 ? 10.789 32.531 2.914 1 95.69 114 THR B C 1
ATOM 2107 O O . THR B 1 114 ? 11.539 33.438 3.283 1 95.69 114 THR B O 1
ATOM 2110 N N . GLY B 1 115 ? 10.469 32.375 1.704 1 93.69 115 GLY B N 1
ATOM 2111 C CA . GLY B 1 115 ? 11.062 33.219 0.667 1 93.69 115 GLY B CA 1
ATOM 2112 C C . GLY B 1 115 ? 12.406 32.719 0.193 1 93.69 115 GLY B C 1
ATOM 2113 O O . GLY B 1 115 ? 12.992 33.25 -0.737 1 93.69 115 GLY B O 1
ATOM 2114 N N . TYR B 1 116 ? 12.891 31.625 0.794 1 91.5 116 TYR B N 1
ATOM 2115 C CA . TYR B 1 116 ? 14.211 31.078 0.518 1 91.5 116 TYR B CA 1
ATOM 2116 C C . TYR B 1 116 ? 14.141 29.562 0.33 1 91.5 116 TYR B C 1
ATOM 2118 O O . TYR B 1 116 ? 13.773 28.844 1.251 1 91.5 116 TYR B O 1
ATOM 2126 N N . GLY B 1 117 ? 14.57 29.141 -0.767 1 88.56 117 GLY B N 1
ATOM 2127 C CA . GLY B 1 117 ? 14.422 27.734 -1.149 1 88.56 117 GLY B CA 1
ATOM 2128 C C . GLY B 1 117 ? 15.312 26.812 -0.355 1 88.56 117 GLY B C 1
ATOM 2129 O O . GLY B 1 117 ? 15.102 25.594 -0.35 1 88.56 117 GLY B O 1
ATOM 2130 N N . HIS B 1 118 ? 16.297 27.328 0.31 1 88.88 118 HIS B N 1
ATOM 2131 C CA . HIS B 1 118 ? 17.203 26.5 1.096 1 88.88 118 HIS B CA 1
ATOM 2132 C C . HIS B 1 118 ? 17.062 26.781 2.586 1 88.88 118 HIS B C 1
ATOM 2134 O O . HIS B 1 118 ? 18.016 26.594 3.352 1 88.88 118 HIS B O 1
ATOM 2140 N N . ALA B 1 119 ? 15.914 27.203 2.953 1 89.12 119 ALA B N 1
ATOM 2141 C CA . ALA B 1 119 ? 15.641 27.547 4.348 1 89.12 119 ALA B CA 1
ATOM 2142 C C . ALA B 1 119 ? 15.781 26.328 5.246 1 89.12 119 ALA B C 1
ATOM 2144 O O . ALA B 1 119 ? 15.453 25.203 4.84 1 89.12 119 ALA B O 1
ATOM 2145 N N . GLU B 1 120 ? 16.125 26.547 6.465 1 90.44 120 GLU B N 1
ATOM 2146 C CA . GLU B 1 120 ? 16.266 25.484 7.461 1 90.44 120 GLU B CA 1
ATOM 2147 C C . GLU B 1 120 ? 14.938 25.219 8.164 1 90.44 120 GLU B C 1
ATOM 2149 O O . GLU B 1 120 ? 14.023 26.047 8.102 1 90.44 120 GLU B O 1
ATOM 2154 N N . LYS B 1 121 ? 14.961 24.062 8.867 1 87.5 121 LYS B N 1
ATOM 2155 C CA . LYS B 1 121 ? 13.719 23.625 9.5 1 87.5 121 LYS B CA 1
ATOM 2156 C C . LYS B 1 121 ? 13.258 24.641 10.539 1 87.5 121 LYS B C 1
ATOM 2158 O O . LYS B 1 121 ? 12.055 24.891 10.68 1 87.5 121 LYS B O 1
ATOM 2163 N N . ASP B 1 122 ? 14.172 25.219 11.18 1 91.94 122 ASP B N 1
ATOM 2164 C CA . ASP B 1 122 ? 13.828 26.203 12.203 1 91.94 122 ASP B CA 1
ATOM 2165 C C . ASP B 1 122 ? 13.195 27.438 11.578 1 91.94 122 ASP B C 1
ATOM 2167 O O . ASP B 1 122 ? 12.312 28.062 12.18 1 91.94 122 ASP B O 1
ATOM 2171 N N . GLN B 1 123 ? 13.656 27.75 10.453 1 93.38 123 GLN B N 1
ATOM 2172 C CA . GLN B 1 123 ? 13.094 28.891 9.75 1 93.38 123 GLN B CA 1
ATOM 2173 C C . GLN B 1 123 ? 11.648 28.641 9.336 1 93.38 123 GLN B C 1
ATOM 2175 O O . GLN B 1 123 ? 10.805 29.531 9.406 1 93.38 123 GLN B O 1
ATOM 2180 N N . ILE B 1 124 ? 11.375 27.438 8.938 1 93.44 124 ILE B N 1
ATOM 2181 C CA . ILE B 1 124 ? 10.016 27.062 8.562 1 93.44 124 ILE B CA 1
ATOM 2182 C C . ILE B 1 124 ? 9.094 27.188 9.773 1 93.44 124 ILE B C 1
ATOM 2184 O O . ILE B 1 124 ? 8.016 27.781 9.688 1 93.44 124 ILE B O 1
ATOM 2188 N N . LEU B 1 125 ? 9.555 26.641 10.859 1 94 125 LEU B N 1
ATOM 2189 C CA . LEU B 1 125 ? 8.781 26.688 12.094 1 94 125 LEU B CA 1
ATOM 2190 C C . LEU B 1 125 ? 8.461 28.125 12.492 1 94 125 LEU B C 1
ATOM 2192 O O . LEU B 1 125 ? 7.312 28.438 12.82 1 94 125 LEU B O 1
ATOM 2196 N N . HIS B 1 126 ? 9.43 28.969 12.453 1 94.12 126 HIS B N 1
ATOM 2197 C CA . HIS B 1 126 ? 9.25 30.375 12.805 1 94.12 126 HIS B CA 1
ATOM 2198 C C . HIS B 1 126 ? 8.242 31.047 11.883 1 94.12 126 HIS B C 1
ATOM 2200 O O . HIS B 1 126 ? 7.344 31.75 12.344 1 94.12 126 HIS B O 1
ATOM 2206 N N . MET B 1 127 ? 8.414 30.797 10.625 1 95.5 127 MET B N 1
ATOM 2207 C CA . MET B 1 127 ? 7.594 31.484 9.641 1 95.5 127 MET B CA 1
ATOM 2208 C C . MET B 1 127 ? 6.137 31.047 9.734 1 95.5 127 MET B C 1
ATOM 2210 O O . MET B 1 127 ? 5.227 31.859 9.641 1 95.5 127 MET B O 1
ATOM 2214 N N . ILE B 1 128 ? 5.91 29.766 9.945 1 95.25 128 ILE B N 1
ATOM 2215 C CA . ILE B 1 128 ? 4.523 29.312 9.984 1 95.25 128 ILE B CA 1
ATOM 2216 C C . ILE B 1 128 ? 3.809 29.938 11.18 1 95.25 128 ILE B C 1
ATOM 2218 O O . ILE B 1 128 ? 2.611 30.219 11.109 1 95.25 128 ILE B O 1
ATOM 2222 N N . LYS B 1 129 ? 4.539 30.125 12.273 1 95.38 129 LYS B N 1
ATOM 2223 C CA . LYS B 1 129 ? 3.955 30.766 13.453 1 95.38 129 LYS B CA 1
ATOM 2224 C C . LYS B 1 129 ? 3.537 32.188 13.156 1 95.38 129 LYS B C 1
ATOM 2226 O O . LYS B 1 129 ? 2.539 32.688 13.695 1 95.38 129 LYS B O 1
ATOM 2231 N N . LEU B 1 130 ? 4.219 32.781 12.328 1 94.5 130 LEU B N 1
ATOM 2232 C CA . LEU B 1 130 ? 3.908 34.156 11.938 1 94.5 130 LEU B CA 1
ATOM 2233 C C . LEU B 1 130 ? 2.768 34.188 10.93 1 94.5 130 LEU B C 1
ATOM 2235 O O . LEU B 1 130 ? 1.891 35.062 11.008 1 94.5 130 LEU B O 1
ATOM 2239 N N . LEU B 1 131 ? 2.746 33.281 10.016 1 93.81 131 LEU B N 1
ATOM 2240 C CA . LEU B 1 131 ? 1.857 33.312 8.859 1 93.81 131 LEU B CA 1
ATOM 2241 C C . LEU B 1 131 ? 0.482 32.75 9.219 1 93.81 131 LEU B C 1
ATOM 2243 O O . LEU B 1 131 ? -0.513 33.094 8.57 1 93.81 131 LEU B O 1
ATOM 2247 N N . LEU B 1 132 ? 0.41 31.906 10.219 1 95.69 132 LEU B N 1
ATOM 2248 C CA . LEU B 1 132 ? -0.838 31.234 10.57 1 95.69 132 LEU B CA 1
ATOM 2249 C C . LEU B 1 132 ? -1.105 31.328 12.07 1 95.69 132 LEU B C 1
ATOM 2251 O O . LEU B 1 132 ? -0.64 30.484 12.844 1 95.69 132 LEU B O 1
ATOM 2255 N N . PRO B 1 133 ? -1.954 32.344 12.391 1 93.06 133 PRO B N 1
ATOM 2256 C CA . PRO B 1 133 ? -2.309 32.406 13.805 1 93.06 133 PRO B CA 1
ATOM 2257 C C . PRO B 1 133 ? -2.857 31.109 14.359 1 93.06 133 PRO B C 1
ATOM 2259 O O . PRO B 1 133 ? -3.592 30.406 13.664 1 93.06 133 PRO B O 1
ATOM 2262 N N . GLY B 1 134 ? -2.436 30.719 15.578 1 93.75 134 GLY B N 1
ATOM 2263 C CA . GLY B 1 134 ? -2.891 29.5 16.219 1 93.75 134 GLY B CA 1
ATOM 2264 C C . GLY B 1 134 ? -1.855 28.391 16.188 1 93.75 134 GLY B C 1
ATOM 2265 O O . GLY B 1 134 ? -2.051 27.328 16.797 1 93.75 134 GLY B O 1
ATOM 2266 N N . THR B 1 135 ? -0.729 28.656 15.562 1 95.44 135 THR B N 1
ATOM 2267 C CA . THR B 1 135 ? 0.282 27.625 15.391 1 95.44 135 THR B CA 1
ATOM 2268 C C . THR B 1 135 ? 1.435 27.828 16.375 1 95.44 135 THR B C 1
ATOM 2270 O O . THR B 1 135 ? 2.484 27.188 16.234 1 95.44 135 THR B O 1
ATOM 2273 N N . SER B 1 136 ? 1.301 28.688 17.375 1 94 136 SER B N 1
ATOM 2274 C CA . SER B 1 136 ? 2.385 29.094 18.266 1 94 136 SER B CA 1
ATOM 2275 C C . SER B 1 136 ? 2.869 27.906 19.109 1 94 136 SER B C 1
ATOM 2277 O O . SER B 1 136 ? 4.027 27.875 19.516 1 94 136 SER B O 1
ATOM 2279 N N . LEU B 1 137 ? 1.99 26.906 19.266 1 93.06 137 LEU B N 1
ATOM 2280 C CA . LEU B 1 137 ? 2.324 25.828 20.172 1 93.06 137 LEU B CA 1
ATOM 2281 C C . LEU B 1 137 ? 3.006 24.672 19.438 1 93.06 137 LEU B C 1
ATOM 2283 O O . LEU B 1 137 ? 3.484 23.734 20.047 1 93.06 137 LEU B O 1
ATOM 2287 N N . ILE B 1 138 ? 3.033 24.766 18.219 1 94.94 138 ILE B N 1
ATOM 2288 C CA . ILE B 1 138 ? 3.674 23.719 17.422 1 94.94 138 ILE B CA 1
ATOM 2289 C C . ILE B 1 138 ? 5.188 23.781 17.625 1 94.94 138 ILE B C 1
ATOM 2291 O O . ILE B 1 138 ? 5.809 24.828 17.422 1 94.94 138 ILE B O 1
ATOM 2295 N N . THR B 1 139 ? 5.801 22.641 18.047 1 91.88 139 THR B N 1
ATOM 2296 C CA . THR B 1 139 ? 7.238 22.594 18.281 1 91.88 139 THR B CA 1
ATOM 2297 C C . THR B 1 139 ? 7.883 21.469 17.484 1 91.88 139 THR B C 1
ATOM 2299 O O . THR B 1 139 ? 9.094 21.469 17.25 1 91.88 139 THR B O 1
ATOM 2302 N N . ASN B 1 140 ? 7.062 20.516 17.062 1 92.69 140 ASN B N 1
ATOM 2303 C CA . ASN B 1 140 ? 7.574 19.359 16.328 1 92.69 140 ASN B CA 1
ATOM 2304 C C . ASN B 1 140 ? 7.797 19.703 14.852 1 92.69 140 ASN B C 1
ATOM 2306 O O . ASN B 1 140 ? 6.93 20.297 14.211 1 92.69 140 ASN B O 1
ATOM 2310 N N . SER B 1 141 ? 8.93 19.25 14.32 1 93.06 141 SER B N 1
ATOM 2311 C CA . SER B 1 141 ? 9.312 19.609 12.961 1 93.06 141 SER B CA 1
ATOM 2312 C C . SER B 1 141 ? 8.398 18.938 11.938 1 93.06 141 SER B C 1
ATOM 2314 O O . SER B 1 141 ? 8.047 19.547 10.922 1 93.06 141 SER B O 1
ATOM 2316 N N . ASP B 1 142 ? 8.008 17.688 12.156 1 93.81 142 ASP B N 1
ATOM 2317 C CA . ASP B 1 142 ? 7.133 16.984 11.234 1 93.81 142 ASP B CA 1
ATOM 2318 C C . ASP B 1 142 ? 5.762 17.641 11.156 1 93.81 142 ASP B C 1
ATOM 2320 O O . ASP B 1 142 ? 5.188 17.781 10.07 1 93.81 142 ASP B O 1
ATOM 2324 N N . GLU B 1 143 ? 5.309 18.016 12.273 1 95.44 143 GLU B N 1
ATOM 2325 C CA . GLU B 1 143 ? 4.047 18.75 12.344 1 95.44 143 GLU B CA 1
ATOM 2326 C C . GLU B 1 143 ? 4.148 20.094 11.625 1 95.44 143 GLU B C 1
ATOM 2328 O O . GLU B 1 143 ? 3.27 20.438 10.836 1 95.44 143 GLU B O 1
ATOM 2333 N N . ALA B 1 144 ? 5.227 20.781 11.898 1 95.81 144 ALA B N 1
ATOM 2334 C CA . ALA B 1 144 ? 5.453 22.078 11.266 1 95.81 144 ALA B CA 1
ATOM 2335 C C . ALA B 1 144 ? 5.527 21.938 9.75 1 95.81 144 ALA B C 1
ATOM 2337 O O . ALA B 1 144 ? 4.965 22.75 9.016 1 95.81 144 ALA B O 1
ATOM 2338 N N . ASP B 1 145 ? 6.227 20.953 9.281 1 96.06 145 ASP B N 1
ATOM 2339 C CA . ASP B 1 145 ? 6.344 20.688 7.848 1 96.06 145 ASP B CA 1
ATOM 2340 C C . ASP B 1 145 ? 4.969 20.469 7.215 1 96.06 145 ASP B C 1
ATOM 2342 O O . ASP B 1 145 ? 4.703 20.938 6.109 1 96.06 145 ASP B O 1
ATOM 2346 N N . SER B 1 146 ? 4.086 19.766 7.906 1 98.06 146 SER B N 1
ATOM 2347 C CA . SER B 1 146 ? 2.742 19.516 7.391 1 98.06 146 SER B CA 1
ATOM 2348 C C . SER B 1 146 ? 1.941 20.812 7.293 1 98.06 146 SER B C 1
ATOM 2350 O O . SER B 1 146 ? 1.184 21.016 6.344 1 98.06 146 SER B O 1
ATOM 2352 N N . VAL B 1 147 ? 2.105 21.703 8.25 1 98.19 147 VAL B N 1
ATOM 2353 C CA . VAL B 1 147 ? 1.457 23.016 8.195 1 98.19 147 VAL B CA 1
ATOM 2354 C C . VAL B 1 147 ? 1.966 23.781 6.984 1 98.19 147 VAL B C 1
ATOM 2356 O O . VAL B 1 147 ? 1.178 24.375 6.242 1 98.19 147 VAL B O 1
ATOM 2359 N N . ALA B 1 148 ? 3.26 23.734 6.809 1 97.56 148 ALA B N 1
ATOM 2360 C CA . ALA B 1 148 ? 3.881 24.438 5.688 1 97.56 148 ALA B CA 1
ATOM 2361 C C . ALA B 1 148 ? 3.336 23.922 4.355 1 97.56 148 ALA B C 1
ATOM 2363 O O . ALA B 1 148 ? 3.09 24.719 3.439 1 97.56 148 ALA B O 1
ATOM 2364 N N . ILE B 1 149 ? 3.145 22.703 4.277 1 97.75 149 ILE B N 1
ATOM 2365 C CA . ILE B 1 149 ? 2.631 22.094 3.059 1 97.75 149 ILE B CA 1
ATOM 2366 C C . ILE B 1 149 ? 1.196 22.547 2.812 1 97.75 149 ILE B C 1
ATOM 2368 O O . ILE B 1 149 ? 0.849 22.953 1.698 1 97.75 149 ILE B O 1
ATOM 2372 N N . ALA B 1 150 ? 0.334 22.5 3.822 1 98.06 150 ALA B N 1
ATOM 2373 C CA . ALA B 1 150 ? -1.044 22.969 3.699 1 98.06 150 ALA B CA 1
ATOM 2374 C C . ALA B 1 150 ? -1.088 24.438 3.32 1 98.06 150 ALA B C 1
ATOM 2376 O O . ALA B 1 150 ? -1.854 24.844 2.438 1 98.06 150 ALA B O 1
ATOM 2377 N N . TYR B 1 151 ? -0.264 25.219 3.982 1 97.06 151 TYR B N 1
ATOM 2378 C CA . TYR B 1 151 ? -0.152 26.656 3.689 1 97.06 151 TYR B CA 1
ATOM 2379 C C . TYR B 1 151 ? 0.21 26.875 2.229 1 97.06 151 TYR B C 1
ATOM 2381 O O . TYR B 1 151 ? -0.417 27.703 1.547 1 97.06 151 TYR B O 1
ATOM 2389 N N . THR B 1 152 ? 1.209 26.156 1.801 1 97.38 152 THR B N 1
ATOM 2390 C CA . THR B 1 152 ? 1.688 26.297 0.43 1 97.38 152 THR B CA 1
ATOM 2391 C C . THR B 1 152 ? 0.559 26.047 -0.565 1 97.38 152 THR B C 1
ATOM 2393 O O . THR B 1 152 ? 0.388 26.797 -1.525 1 97.38 152 THR B O 1
ATOM 2396 N N . TYR B 1 153 ? -0.218 25.047 -0.334 1 97.25 153 TYR B N 1
ATOM 2397 C CA . TYR B 1 153 ? -1.346 24.766 -1.219 1 97.25 153 TYR B CA 1
ATOM 2398 C C . TYR B 1 153 ? -2.291 25.969 -1.279 1 97.25 153 TYR B C 1
ATOM 2400 O O . TYR B 1 153 ? -2.736 26.359 -2.361 1 97.25 153 TYR B O 1
ATOM 2408 N N . LEU B 1 154 ? -2.588 26.547 -0.178 1 95.81 154 LEU B N 1
ATOM 2409 C CA . LEU B 1 154 ? -3.639 27.547 -0.073 1 95.81 154 LEU B CA 1
ATOM 2410 C C . LEU B 1 154 ? -3.188 28.875 -0.681 1 95.81 154 LEU B C 1
ATOM 2412 O O . LEU B 1 154 ? -4.016 29.672 -1.126 1 95.81 154 LEU B O 1
ATOM 2416 N N . VAL B 1 155 ? -1.932 29.062 -0.751 1 94.12 155 VAL B N 1
ATOM 2417 C CA . VAL B 1 155 ? -1.49 30.375 -1.202 1 94.12 155 VAL B CA 1
ATOM 2418 C C . VAL B 1 155 ? -0.963 30.281 -2.633 1 94.12 155 VAL B C 1
ATOM 2420 O O . VAL B 1 155 ? -0.733 31.297 -3.285 1 94.12 155 VAL B O 1
ATOM 2423 N N . THR B 1 156 ? -0.618 29.062 -3.002 1 89.69 156 THR B N 1
ATOM 2424 C CA . THR B 1 156 ? -0.181 28.891 -4.383 1 89.69 156 THR B CA 1
ATOM 2425 C C . THR B 1 156 ? -1.381 28.781 -5.32 1 89.69 156 THR B C 1
ATOM 2427 O O . THR B 1 156 ? -2.436 28.281 -4.934 1 89.69 156 THR B O 1
ATOM 2430 N N . LYS B 1 157 ? -1.521 29.781 -6.344 1 66.62 157 LYS B N 1
ATOM 2431 C CA . LYS B 1 157 ? -2.611 29.953 -7.301 1 66.62 157 LYS B CA 1
ATOM 2432 C C . LYS B 1 157 ? -2.893 28.656 -8.047 1 66.62 157 LYS B C 1
ATOM 2434 O O . LYS B 1 157 ? -1.971 28 -8.555 1 66.62 157 LYS B O 1
ATOM 2439 N N . ASN B 1 158 ? -3.711 27.766 -7.445 1 56.62 158 ASN B N 1
ATOM 2440 C CA . ASN B 1 158 ? -4.164 26.625 -8.219 1 56.62 158 ASN B CA 1
ATOM 2441 C C . ASN B 1 158 ? -4.914 27.062 -9.477 1 56.62 158 ASN B C 1
ATOM 2443 O O . ASN B 1 158 ? -5.898 27.797 -9.391 1 56.62 158 ASN B O 1
ATOM 2447 N N . TYR B 1 159 ? -4.215 27.344 -10.539 1 39.75 159 TYR B N 1
ATOM 2448 C CA . TYR B 1 159 ? -5.004 27.562 -11.742 1 39.75 159 TYR B CA 1
ATOM 2449 C C . TYR B 1 159 ? -5.969 26.406 -11.984 1 39.75 159 TYR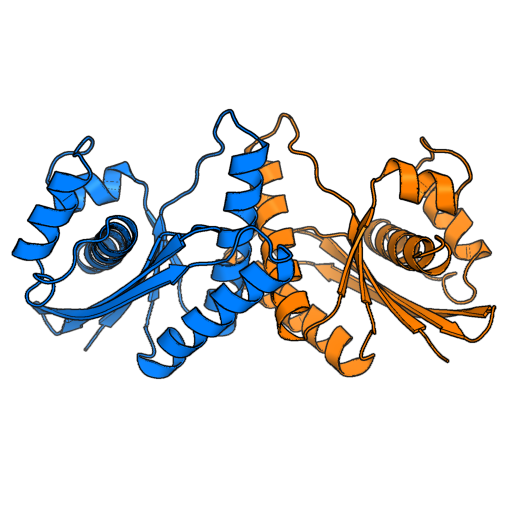 B C 1
ATOM 2451 O O . TYR B 1 159 ? -5.699 25.266 -11.594 1 39.75 159 TYR B O 1
#